Protein AF-0000000079724664 (afdb_homodimer)

pLDDT: mean 94.74, std 12.51, range [29.89, 99.0]

InterPro domains:
  IPR006683 Thioesterase domain [PF03061] (51-121)
  IPR029069 HotDog domain superfamily [SSF54637] (11-130)
  IPR052061 Post-transcriptional expression and antimicrobial biosynthesis protein [PTHR47260] (39-132)

Secondary structure (DSSP, 8-state):
----------TTT-TT-TTS-----EEETTTTEEEEEEE--GGGBSSTTBB-HHHHHHHHHHHHHHHHHHTT--EEEEEEEEEE-SPPBTTSEEEEEEEEEEEETTEEEEEEEEE-TTS-EEEEEEEEEEEPP-/----------TTT-TT-TTS-----EEETTTTEEEEEEE--GGGBSSTTBB-HHHHHHHHHHHHHHHHHHTT--EEEEEEEEEE-SPPBTTSEEEEEEEEEEEETTEEEEEEEEE-TTS-EEEEEEEEEEEPP-

Foldseek 3Di:
DPPPPPQDQDQDARPPPPNHQNFDKDADPVQLKIKGKGAAAQVQADPHQFHDVVVVQSNFVVRFVVSCVVVVFAWDWDDKDKDFDATDGHRFMKIKMKHWDDDDPQKTKIKIFIAGPVGDTGMIMITIIGGDDD/DPPPPPQDQDQDARPPPPNHQNFDKDADPVQLKIKGKGAAAQVQADPHQFHDVVVVQSNFVVRFVVSCVVVVFAWDWDDKDKDFDATDGHRFMKIKMKHWDDDDVFKTKIKIFIAGPVGDTGMIMITIIGGDDD

Nearest PDB structures (foldseek):
  2ov9-assembly2_D  TM=9.466E-01  e=1.361E-09  Rhodococcus jostii RHA1
  2ov9-assembly1_A  TM=9.477E-01  e=2.004E-09  Rhodococcus jostii RHA1
  1psu-assembly1_A  TM=9.160E-01  e=1.858E-07  Escherichia coli
  4xy6-assembly1_A  TM=8.996E-01  e=2.588E-07  Streptococcus pneumoniae TIGR4
  2fs2-assembly1_B  TM=9.083E-01  e=4.255E-07  Escherichia coli

Organism: NCBI:txid2484901

Sequence (268 aa):
MKSVAKKNLSFASSPDNADGLQLKITFDEDTLTAFGDYTCPDKYQGHPDQIHPGIISTILDEIMLKINEAMNFDTSTGELTIRFLQPAKVNEPLHLRGWFVKKNKKIIENRAEIENEIGKIVARGKGKYIEAEDMKSVAKKNLSFASSPDNADGLQLKITFDEDTLTAFGDYTCPDKYQGHPDQIHPGIISTILDEIMLKINEAMNFDTSTGELTIRFLQPAKVNEPLHLRGWFVKKNKKIIENRAEIENEIGKIVARGKGKYIEAED

Structure (mmCIF, N/CA/C/O backbone):
data_AF-0000000079724664-model_v1
#
loop_
_entity.id
_entity.type
_entity.pdbx_description
1 polymer 'PaaI family thioesterase'
#
loop_
_atom_site.group_PDB
_atom_site.id
_atom_site.type_symbol
_atom_site.label_atom_id
_atom_site.label_alt_id
_atom_site.label_comp_id
_atom_site.label_asym_id
_atom_site.label_entity_id
_atom_site.label_seq_id
_atom_site.pdbx_PDB_ins_code
_atom_site.Cartn_x
_atom_site.Cartn_y
_atom_site.Cartn_z
_atom_site.occupancy
_atom_site.B_iso_or_equiv
_atom_site.auth_seq_id
_atom_site.auth_comp_id
_atom_site.auth_asym_id
_atom_site.auth_atom_id
_atom_site.pdbx_PDB_model_num
ATOM 1 N N . MET A 1 1 ? -4.578 -15.641 -36 1 30.12 1 MET A N 1
ATOM 2 C CA . MET A 1 1 ? -4.234 -14.336 -35.438 1 30.12 1 MET A CA 1
ATOM 3 C C . MET A 1 1 ? -3.871 -14.453 -33.969 1 30.12 1 MET A C 1
ATOM 5 O O . MET A 1 1 ? -4.699 -14.859 -33.156 1 30.12 1 MET A O 1
ATOM 9 N N . LYS A 1 2 ? -2.623 -14.805 -33.594 1 34.75 2 LYS A N 1
ATOM 10 C CA . LYS A 1 2 ? -2.195 -15.219 -32.281 1 34.75 2 LYS A CA 1
ATOM 11 C C . LYS A 1 2 ? -2.602 -14.188 -31.219 1 34.75 2 LYS A C 1
ATOM 13 O O . LYS A 1 2 ? -2.459 -12.984 -31.438 1 34.75 2 LYS A O 1
ATOM 18 N N . SER A 1 3 ? -3.711 -14.289 -30.391 1 40.97 3 SER A N 1
ATOM 19 C CA . SER A 1 3 ? -4.129 -13.43 -29.297 1 40.97 3 SER A CA 1
ATOM 20 C C . SER A 1 3 ? -2.924 -12.859 -28.547 1 40.97 3 SER A C 1
ATOM 22 O O . SER A 1 3 ? -2.098 -13.609 -28.031 1 40.97 3 SER A O 1
ATOM 24 N N . VAL A 1 4 ? -2.268 -11.883 -29.141 1 41.91 4 VAL A N 1
ATOM 25 C CA . VAL A 1 4 ? -1.091 -11.281 -28.531 1 41.91 4 VAL A CA 1
ATOM 26 C C . VAL A 1 4 ? -1.303 -11.156 -27.016 1 41.91 4 VAL A C 1
ATOM 28 O O . VAL A 1 4 ? -2.252 -10.508 -26.562 1 41.91 4 VAL A O 1
ATOM 31 N N . ALA A 1 5 ? -0.828 -12.102 -26.328 1 49.59 5 ALA A N 1
ATOM 32 C CA . ALA A 1 5 ? -0.875 -12.117 -24.875 1 49.59 5 ALA A CA 1
ATOM 33 C C . ALA A 1 5 ? -0.715 -10.711 -24.297 1 49.59 5 ALA A C 1
ATOM 35 O O . ALA A 1 5 ? 0.186 -9.977 -24.703 1 49.59 5 ALA A O 1
ATOM 36 N N . LYS A 1 6 ? -1.762 -10.055 -24.078 1 57.12 6 LYS A N 1
ATOM 37 C CA . LYS A 1 6 ? -1.693 -8.734 -23.453 1 57.12 6 LYS A CA 1
ATOM 38 C C . LYS A 1 6 ? -0.55 -8.664 -22.453 1 57.12 6 LYS A C 1
ATOM 40 O O . LYS A 1 6 ? -0.462 -9.492 -21.547 1 57.12 6 LYS A O 1
ATOM 45 N N . LYS A 1 7 ? 0.444 -7.926 -22.875 1 72.56 7 LYS A N 1
ATOM 46 C CA . LYS A 1 7 ? 1.642 -7.707 -22.062 1 72.56 7 LYS A CA 1
ATOM 47 C C . LYS A 1 7 ? 1.278 -7.309 -20.641 1 72.56 7 LYS A C 1
ATOM 49 O O . LYS A 1 7 ? 0.373 -6.5 -20.422 1 72.56 7 LYS A O 1
ATOM 54 N N . ASN A 1 8 ? 1.659 -8.211 -19.672 1 83.88 8 ASN A N 1
ATOM 55 C CA . ASN A 1 8 ? 1.556 -7.832 -18.266 1 83.88 8 ASN A CA 1
ATOM 56 C C . ASN A 1 8 ? 2.375 -6.582 -17.969 1 83.88 8 ASN A C 1
ATOM 58 O O . ASN A 1 8 ? 3.561 -6.516 -18.297 1 83.88 8 ASN A O 1
ATOM 62 N N . LEU A 1 9 ? 1.726 -5.594 -17.516 1 94.81 9 LEU A N 1
ATOM 63 C CA . LEU A 1 9 ? 2.416 -4.348 -17.188 1 94.81 9 LEU A CA 1
ATOM 64 C C . LEU A 1 9 ? 2.207 -3.979 -15.727 1 94.81 9 LEU A C 1
ATOM 66 O O . LEU A 1 9 ? 2.225 -2.799 -15.375 1 94.81 9 LEU A O 1
ATOM 70 N N . SER A 1 10 ? 2.072 -5.023 -14.953 1 97.62 10 SER A N 1
ATOM 71 C CA . SER A 1 10 ? 1.846 -4.789 -13.531 1 97.62 10 SER A CA 1
ATOM 72 C C . SER A 1 10 ? 2.971 -3.963 -12.914 1 97.62 10 SER A C 1
ATOM 74 O O . SER A 1 10 ? 4.148 -4.223 -13.172 1 97.62 10 SER A O 1
ATOM 76 N N . PHE A 1 11 ? 2.631 -2.998 -12.109 1 98.62 11 PHE A N 1
ATOM 77 C CA . PHE A 1 11 ? 3.574 -2.176 -11.359 1 98.62 11 PHE A CA 1
ATOM 78 C C . PHE A 1 11 ? 4.445 -3.037 -10.453 1 98.62 11 PHE A C 1
ATOM 80 O O . PHE A 1 11 ? 5.641 -2.785 -10.305 1 98.62 11 PHE A O 1
ATOM 87 N N . ALA A 1 12 ? 3.912 -4.059 -9.883 1 98.56 12 ALA A N 1
ATOM 88 C CA . ALA A 1 12 ? 4.562 -4.801 -8.805 1 98.56 12 ALA A CA 1
ATOM 89 C C . ALA A 1 12 ? 5.594 -5.781 -9.359 1 98.56 12 ALA A C 1
ATOM 91 O O . ALA A 1 12 ? 6.691 -5.906 -8.82 1 98.56 12 ALA A O 1
ATOM 92 N N . SER A 1 13 ? 5.246 -6.469 -10.469 1 97.56 13 SER A N 1
ATOM 93 C CA . SER A 1 13 ? 6.094 -7.625 -10.727 1 97.56 13 SER A CA 1
ATOM 94 C C . SER A 1 13 ? 6.488 -7.699 -12.195 1 97.56 13 SER A C 1
ATOM 96 O O . SER A 1 13 ? 7.375 -8.469 -12.57 1 97.56 13 SER A O 1
ATOM 98 N N . SER A 1 14 ? 5.848 -6.945 -13.086 1 97.31 14 SER A N 1
ATOM 99 C CA . SER A 1 14 ? 6.125 -7.113 -14.508 1 97.31 14 SER A CA 1
ATOM 100 C C . SER A 1 14 ? 7.547 -6.672 -14.844 1 97.31 14 SER A C 1
ATOM 102 O O . SER A 1 14 ? 7.938 -5.539 -14.555 1 97.31 14 SER A O 1
ATOM 104 N N . PRO A 1 15 ? 8.289 -7.57 -15.477 1 95.44 15 PRO A N 1
ATOM 105 C CA . PRO A 1 15 ? 9.625 -7.152 -15.922 1 95.44 15 PRO A CA 1
ATOM 106 C C . PRO A 1 15 ? 9.578 -6.133 -17.062 1 95.44 15 PRO A C 1
ATOM 108 O O . PRO A 1 15 ? 10.586 -5.496 -17.359 1 95.44 15 PRO A O 1
ATOM 111 N N . ASP A 1 16 ? 8.383 -5.953 -17.625 1 95.19 16 ASP A N 1
ATOM 112 C CA . ASP A 1 16 ? 8.242 -5.078 -18.797 1 95.19 16 ASP A CA 1
ATOM 113 C C . ASP A 1 16 ? 7.816 -3.676 -18.375 1 95.19 16 ASP A C 1
ATOM 115 O O . ASP A 1 16 ? 7.734 -2.77 -19.203 1 95.19 16 ASP A O 1
ATOM 119 N N . ASN A 1 17 ? 7.5 -3.537 -17.109 1 97.19 17 ASN A N 1
ATOM 120 C CA . ASN A 1 17 ? 7.207 -2.213 -16.578 1 97.19 17 ASN A CA 1
ATOM 121 C C . ASN A 1 17 ? 8.445 -1.57 -15.953 1 97.19 17 ASN A C 1
ATOM 123 O O . ASN A 1 17 ? 8.766 -1.828 -14.797 1 97.19 17 ASN A O 1
ATOM 127 N N . ALA A 1 18 ? 9.07 -0.69 -16.656 1 94.62 18 ALA A N 1
ATOM 128 C CA . ALA A 1 18 ? 10.336 -0.099 -16.219 1 94.62 18 ALA A CA 1
ATOM 129 C C . ALA A 1 18 ? 10.125 0.819 -15.016 1 94.62 18 ALA A C 1
ATOM 131 O O . ALA A 1 18 ? 11.07 1.105 -14.273 1 94.62 18 ALA A O 1
ATOM 132 N N . ASP A 1 19 ? 8.914 1.222 -14.82 1 95.38 19 ASP A N 1
ATOM 133 C CA . ASP A 1 19 ? 8.602 2.121 -13.711 1 95.38 19 ASP A CA 1
ATOM 134 C C . ASP A 1 19 ? 8.195 1.338 -12.469 1 95.38 19 ASP A C 1
ATOM 136 O O . ASP A 1 19 ? 8.031 1.914 -11.391 1 95.38 19 ASP A O 1
ATOM 140 N N . GLY A 1 20 ? 7.984 0.027 -12.633 1 98.06 20 GLY A N 1
ATOM 141 C CA . GLY A 1 20 ? 7.469 -0.784 -11.547 1 98.06 20 GLY A CA 1
ATOM 142 C C . GLY A 1 20 ? 8.555 -1.363 -10.664 1 98.06 20 GLY A C 1
ATOM 143 O O . GLY A 1 20 ? 9.734 -1.045 -10.836 1 98.06 20 GLY A O 1
ATOM 144 N N . LEU A 1 21 ? 8.188 -2.154 -9.719 1 98.69 21 LEU A N 1
ATOM 145 C CA . LEU A 1 21 ? 9.094 -2.744 -8.742 1 98.69 21 LEU A CA 1
ATOM 146 C C . LEU A 1 21 ? 9.812 -3.955 -9.32 1 98.69 21 LEU A C 1
ATOM 148 O O . LEU A 1 21 ? 10.875 -4.344 -8.844 1 98.69 21 LEU A O 1
ATOM 152 N N . GLN A 1 22 ? 9.188 -4.641 -10.289 1 98.38 22 GLN A N 1
ATOM 153 C CA . GLN A 1 22 ? 9.734 -5.809 -10.969 1 98.38 22 GLN A CA 1
ATOM 154 C C . GLN A 1 22 ? 10.133 -6.891 -9.969 1 98.38 22 GLN A C 1
ATOM 156 O O . GLN A 1 22 ? 11.227 -7.461 -10.062 1 98.38 22 GLN A O 1
ATOM 161 N N . LEU A 1 23 ? 9.219 -7.082 -8.984 1 98.75 23 LEU A N 1
ATOM 162 C CA . LEU A 1 23 ? 9.445 -8.086 -7.957 1 98.75 23 LEU A CA 1
ATOM 163 C C . LEU A 1 23 ? 9.578 -9.477 -8.578 1 98.75 23 LEU A C 1
ATOM 165 O O . LEU A 1 23 ? 8.828 -9.828 -9.484 1 98.75 23 LEU A O 1
ATOM 169 N N . LYS A 1 24 ? 10.531 -10.227 -8.133 1 98.38 24 LYS A N 1
ATOM 170 C CA . LYS A 1 24 ? 10.68 -11.648 -8.43 1 98.38 24 LYS A CA 1
ATOM 171 C C . LYS A 1 24 ? 10.344 -12.508 -7.215 1 98.38 24 LYS A C 1
ATOM 173 O O . LYS A 1 24 ? 11.078 -12.492 -6.227 1 98.38 24 LYS A O 1
ATOM 178 N N . ILE A 1 25 ? 9.266 -13.219 -7.305 1 98.62 25 ILE A N 1
ATOM 179 C CA . ILE A 1 25 ? 8.781 -14.031 -6.191 1 98.62 25 ILE A CA 1
ATOM 180 C C . ILE A 1 25 ? 8.766 -15.5 -6.594 1 98.62 25 ILE A C 1
ATOM 182 O O . ILE A 1 25 ? 8.289 -15.852 -7.68 1 98.62 25 ILE A O 1
ATOM 186 N N . THR A 1 26 ? 9.297 -16.297 -5.766 1 98.69 26 THR A N 1
ATOM 187 C CA . THR A 1 26 ? 9.32 -17.75 -5.973 1 98.69 26 THR A CA 1
ATOM 188 C C . THR A 1 26 ? 8.305 -18.438 -5.062 1 98.69 26 THR A C 1
ATOM 190 O O . THR A 1 26 ? 8.133 -18.047 -3.908 1 98.69 26 THR A O 1
ATOM 193 N N . PHE A 1 27 ? 7.707 -19.453 -5.578 1 98.62 27 PHE A N 1
ATOM 194 C CA . PHE A 1 27 ? 6.742 -20.234 -4.809 1 98.62 27 PHE A CA 1
ATOM 195 C C . PHE A 1 27 ? 7.234 -21.656 -4.605 1 98.62 27 PHE A C 1
ATOM 197 O O . PHE A 1 27 ? 7.672 -22.312 -5.559 1 98.62 27 PHE A O 1
ATOM 204 N N . ASP A 1 28 ? 7.23 -22.078 -3.367 1 98.31 28 ASP A N 1
ATOM 205 C CA . ASP A 1 28 ? 7.543 -23.453 -3.018 1 98.31 28 ASP A CA 1
ATOM 206 C C . ASP A 1 28 ? 6.273 -24.297 -2.887 1 98.31 28 ASP A C 1
ATOM 208 O O . ASP A 1 28 ? 5.516 -24.141 -1.929 1 98.31 28 ASP A O 1
ATOM 212 N N . GLU A 1 29 ? 6.086 -25.203 -3.729 1 95.75 29 GLU A N 1
ATOM 213 C CA . GLU A 1 29 ? 4.863 -26 -3.791 1 95.75 29 GLU A CA 1
ATOM 214 C C . GLU A 1 29 ? 4.762 -26.953 -2.602 1 95.75 29 GLU A C 1
ATOM 216 O O . GLU A 1 29 ? 3.658 -27.281 -2.156 1 95.75 29 GLU A O 1
ATOM 221 N N . ASP A 1 30 ? 5.867 -27.375 -2.086 1 96.94 30 ASP A N 1
ATOM 222 C CA . ASP A 1 30 ? 5.871 -28.344 -1 1 96.94 30 ASP A CA 1
ATOM 223 C C . ASP A 1 30 ? 5.418 -27.719 0.312 1 96.94 30 ASP A C 1
ATOM 225 O O . ASP A 1 30 ? 4.656 -28.312 1.071 1 96.94 30 ASP A O 1
ATOM 229 N N . THR A 1 31 ? 5.828 -26.5 0.527 1 97.12 31 THR A N 1
ATOM 230 C CA . THR A 1 31 ? 5.531 -25.844 1.797 1 97.12 31 THR A CA 1
ATOM 231 C C . THR A 1 31 ? 4.434 -24.797 1.627 1 97.12 31 THR A C 1
ATOM 233 O O . THR A 1 31 ? 3.986 -24.188 2.604 1 97.12 31 THR A O 1
ATOM 236 N N . LEU A 1 32 ? 3.99 -24.594 0.412 1 97.38 32 LEU A N 1
ATOM 237 C CA . LEU A 1 32 ? 2.992 -23.578 0.08 1 97.38 32 LEU A CA 1
ATOM 238 C C . LEU A 1 32 ? 3.426 -22.203 0.576 1 97.38 32 LEU A C 1
ATOM 240 O O . LEU A 1 32 ? 2.645 -21.5 1.218 1 97.38 32 LEU A O 1
ATOM 244 N N . THR A 1 33 ? 4.664 -21.922 0.333 1 98.56 33 THR A N 1
ATOM 245 C CA . THR A 1 33 ? 5.25 -20.641 0.734 1 98.56 33 THR A CA 1
ATOM 246 C C . THR A 1 33 ? 5.844 -19.922 -0.471 1 98.56 33 THR A C 1
ATOM 248 O O . THR A 1 33 ? 6.215 -20.547 -1.463 1 98.56 33 THR A O 1
ATOM 251 N N . ALA A 1 34 ? 5.82 -18.641 -0.396 1 98.88 34 ALA A N 1
ATOM 252 C CA . ALA A 1 34 ? 6.477 -17.781 -1.386 1 98.88 34 ALA A CA 1
ATOM 253 C C . ALA A 1 34 ? 7.602 -16.969 -0.751 1 98.88 34 ALA A C 1
ATOM 255 O O . ALA A 1 34 ? 7.535 -16.625 0.428 1 98.88 34 ALA A O 1
ATOM 256 N N . PHE A 1 35 ? 8.602 -16.719 -1.557 1 98.81 35 PHE A N 1
ATOM 257 C CA . PHE A 1 35 ? 9.719 -15.961 -1.005 1 98.81 35 PHE A CA 1
ATOM 258 C C . PHE A 1 35 ? 10.477 -15.234 -2.109 1 98.81 35 PHE A C 1
ATOM 260 O O . PHE A 1 35 ? 10.32 -15.547 -3.289 1 98.81 35 PHE A O 1
ATOM 267 N N . GLY A 1 36 ? 11.234 -14.25 -1.733 1 98.69 36 GLY A N 1
ATOM 268 C CA . GLY A 1 36 ? 12.078 -13.461 -2.617 1 98.69 36 GLY A CA 1
ATOM 269 C C . GLY A 1 36 ? 12.953 -12.461 -1.877 1 98.69 36 GLY A C 1
ATOM 270 O O . GLY A 1 36 ? 12.922 -12.391 -0.646 1 98.69 36 GLY A O 1
ATOM 271 N N . ASP A 1 37 ? 13.789 -11.773 -2.623 1 98.88 37 ASP A N 1
ATOM 272 C CA . ASP A 1 37 ? 14.602 -10.672 -2.139 1 98.88 37 ASP A CA 1
ATOM 273 C C . ASP A 1 37 ? 14.383 -9.414 -2.973 1 98.88 37 ASP A C 1
ATOM 275 O O . ASP A 1 37 ? 14.047 -9.5 -4.156 1 98.88 37 ASP A O 1
ATOM 279 N N . TYR A 1 38 ? 14.586 -8.367 -2.293 1 98.88 38 TYR A N 1
ATOM 280 C CA . TYR A 1 38 ? 14.344 -7.117 -3.012 1 98.88 38 TYR A CA 1
ATOM 281 C C . TYR A 1 38 ? 15.141 -5.973 -2.398 1 98.88 38 TYR A C 1
ATOM 283 O O . TYR A 1 38 ? 15.242 -5.867 -1.174 1 98.88 38 TYR A O 1
ATOM 291 N N . THR A 1 39 ? 15.734 -5.148 -3.223 1 98.88 39 THR A N 1
ATOM 292 C CA . THR A 1 39 ? 16.344 -3.883 -2.838 1 98.88 39 THR A CA 1
ATOM 293 C C . THR A 1 39 ? 15.586 -2.707 -3.449 1 98.88 39 THR A C 1
ATOM 295 O O . THR A 1 39 ? 15.664 -2.475 -4.656 1 98.88 39 THR A O 1
ATOM 298 N N . CYS A 1 40 ? 14.898 -2.035 -2.613 1 98.75 40 CYS A N 1
ATOM 299 C CA . CYS A 1 40 ? 14.008 -0.973 -3.057 1 98.75 40 CYS A CA 1
ATOM 300 C C . CYS A 1 40 ? 14.781 0.308 -3.342 1 98.75 40 CYS A C 1
ATOM 302 O O . CYS A 1 40 ? 15.484 0.819 -2.471 1 98.75 40 CYS A O 1
ATOM 304 N N . PRO A 1 41 ? 14.672 0.875 -4.5 1 98.25 41 PRO A N 1
ATOM 305 C CA . PRO A 1 41 ? 15.367 2.123 -4.812 1 98.25 41 PRO A CA 1
ATOM 306 C C . PRO A 1 41 ? 14.805 3.322 -4.051 1 98.25 41 PRO A C 1
ATOM 308 O O . PRO A 1 41 ? 13.672 3.275 -3.568 1 98.25 41 PRO A O 1
ATOM 311 N N . ASP A 1 42 ? 15.547 4.395 -4.02 1 97.19 42 ASP A N 1
ATOM 312 C CA . ASP A 1 42 ? 15.234 5.539 -3.166 1 97.19 42 ASP A CA 1
ATOM 313 C C . ASP A 1 42 ? 14.062 6.336 -3.727 1 97.19 42 ASP A C 1
ATOM 315 O O . ASP A 1 42 ? 13.43 7.109 -3.004 1 97.19 42 ASP A O 1
ATOM 319 N N . LYS A 1 43 ? 13.742 6.148 -5.031 1 97.62 43 LYS A N 1
ATOM 320 C CA . LYS A 1 43 ? 12.625 6.887 -5.617 1 97.62 43 LYS A CA 1
ATOM 321 C C . LYS A 1 43 ? 11.305 6.48 -4.973 1 97.62 43 LYS A C 1
ATOM 323 O O . LYS A 1 43 ? 10.289 7.16 -5.148 1 97.62 43 LYS A O 1
ATOM 328 N N . TYR A 1 44 ? 11.305 5.375 -4.191 1 98.56 44 TYR A N 1
ATOM 329 C CA . TYR A 1 44 ? 10.078 4.879 -3.566 1 98.56 44 TYR A CA 1
ATOM 330 C C . TYR A 1 44 ? 10.055 5.211 -2.08 1 98.56 44 TYR A C 1
ATOM 332 O O . TYR A 1 44 ? 9.305 4.598 -1.314 1 98.56 44 TYR A O 1
ATOM 340 N N . GLN A 1 45 ? 10.859 6.211 -1.688 1 98.38 45 GLN A N 1
ATOM 341 C CA . GLN A 1 45 ? 10.938 6.582 -0.28 1 98.38 45 GLN A CA 1
ATOM 342 C C . GLN A 1 45 ? 9.703 7.375 0.145 1 98.38 45 GLN A C 1
ATOM 344 O O . GLN A 1 45 ? 9.023 7.969 -0.694 1 98.38 45 GLN A O 1
ATOM 349 N N . GLY A 1 46 ? 9.383 7.25 1.443 1 97.25 46 GLY A N 1
ATOM 350 C CA . GLY A 1 46 ? 8.5 8.172 2.137 1 97.25 46 GLY A CA 1
ATOM 351 C C . GLY A 1 46 ? 9.242 9.242 2.92 1 97.25 46 GLY A C 1
ATOM 352 O O . GLY A 1 46 ? 9.664 10.25 2.355 1 97.25 46 GLY A O 1
ATOM 353 N N . HIS A 1 47 ? 9.445 8.977 4.219 1 94.69 47 HIS A N 1
ATOM 354 C CA . HIS A 1 47 ? 10.43 9.766 4.949 1 94.69 47 HIS A CA 1
ATOM 355 C C . HIS A 1 47 ? 11.828 9.578 4.375 1 94.69 47 HIS A C 1
ATOM 357 O O . HIS A 1 47 ? 12.094 8.578 3.699 1 94.69 47 HIS A O 1
ATOM 363 N N . PRO A 1 48 ? 12.656 10.508 4.59 1 95.62 48 PRO A N 1
ATOM 364 C CA . PRO A 1 48 ? 14.008 10.383 4.039 1 95.62 48 PRO A CA 1
ATOM 365 C C . PRO A 1 48 ? 14.664 9.055 4.387 1 95.62 48 PRO A C 1
ATOM 367 O O . PRO A 1 48 ? 14.734 8.68 5.562 1 95.62 48 PRO A O 1
ATOM 370 N N . ASP A 1 49 ? 15.023 8.328 3.346 1 96.62 49 ASP A N 1
ATOM 371 C CA . ASP A 1 49 ? 15.82 7.113 3.379 1 96.62 49 ASP A CA 1
ATOM 372 C C . ASP A 1 49 ? 14.984 5.918 3.844 1 96.62 49 ASP A C 1
ATOM 374 O O . ASP A 1 49 ? 15.531 4.852 4.137 1 96.62 49 ASP A O 1
ATOM 378 N N . GLN A 1 50 ? 13.734 6.117 3.961 1 97.94 50 GLN A N 1
ATOM 379 C CA . GLN A 1 50 ? 12.844 5.027 4.352 1 97.94 50 GLN A CA 1
ATOM 380 C C . GLN A 1 50 ? 11.844 4.711 3.25 1 97.94 50 GLN A C 1
ATOM 382 O O . GLN A 1 50 ? 11.281 5.621 2.633 1 97.94 50 GLN A O 1
ATOM 387 N N . ILE A 1 51 ? 11.617 3.439 3.002 1 98.75 51 ILE A N 1
ATOM 388 C CA . ILE A 1 51 ? 10.648 3.021 1.991 1 98.75 51 ILE A CA 1
ATOM 389 C C . ILE A 1 51 ? 9.25 3.479 2.395 1 98.75 51 ILE A C 1
ATOM 391 O O . ILE A 1 51 ? 8.867 3.369 3.562 1 98.75 51 ILE A O 1
ATOM 395 N N . HIS A 1 52 ? 8.539 4.055 1.501 1 98.81 52 HIS A N 1
ATOM 396 C CA . HIS A 1 52 ? 7.172 4.484 1.783 1 98.81 52 HIS A CA 1
ATOM 397 C C . HIS A 1 52 ? 6.309 3.311 2.236 1 98.81 52 HIS A C 1
ATOM 399 O O . HIS A 1 52 ? 6.332 2.242 1.621 1 98.81 52 HIS A O 1
ATOM 405 N N . PRO A 1 53 ? 5.457 3.459 3.229 1 98.75 53 PRO A N 1
ATOM 406 C CA . PRO A 1 53 ? 4.574 2.381 3.682 1 98.75 53 PRO A CA 1
ATOM 407 C C . PRO A 1 53 ? 3.713 1.813 2.555 1 98.75 53 PRO A C 1
ATOM 409 O O . PRO A 1 53 ? 3.426 0.614 2.537 1 98.75 53 PRO A O 1
ATOM 412 N N . GLY A 1 54 ? 3.305 2.646 1.645 1 98.75 54 GLY A N 1
ATOM 413 C CA . GLY A 1 54 ? 2.539 2.176 0.5 1 98.75 54 GLY A CA 1
ATOM 414 C C . GLY A 1 54 ? 3.299 1.182 -0.358 1 98.75 54 GLY A C 1
ATOM 415 O O . GLY A 1 54 ? 2.715 0.229 -0.879 1 98.75 54 GLY A O 1
ATOM 416 N N . ILE A 1 55 ? 4.539 1.379 -0.525 1 98.88 55 ILE A N 1
ATOM 417 C CA . ILE A 1 55 ? 5.383 0.474 -1.301 1 98.88 55 ILE A CA 1
ATOM 418 C C . ILE A 1 55 ? 5.562 -0.839 -0.543 1 98.88 55 ILE A C 1
ATOM 420 O O . ILE A 1 55 ? 5.5 -1.919 -1.137 1 98.88 55 ILE A O 1
ATOM 424 N N . ILE A 1 56 ? 5.758 -0.721 0.752 1 98.94 56 ILE A N 1
ATOM 425 C CA . ILE A 1 56 ? 5.809 -1.914 1.59 1 98.94 56 ILE A CA 1
ATOM 426 C C . ILE A 1 56 ? 4.516 -2.709 1.433 1 98.94 56 ILE A C 1
ATOM 428 O O . ILE A 1 56 ? 4.543 -3.936 1.301 1 98.94 56 ILE A O 1
ATOM 432 N N . SER A 1 57 ? 3.371 -2.031 1.438 1 98.94 57 SER A N 1
ATOM 433 C CA . SER A 1 57 ? 2.076 -2.674 1.24 1 98.94 57 SER A CA 1
ATOM 434 C C . SER A 1 57 ? 2.008 -3.379 -0.11 1 98.94 57 SER A C 1
ATOM 436 O O . SER A 1 57 ? 1.478 -4.488 -0.212 1 98.94 57 SER A O 1
ATOM 438 N N . THR A 1 58 ? 2.52 -2.719 -1.129 1 98.94 58 THR A N 1
ATOM 439 C CA . THR A 1 58 ? 2.553 -3.303 -2.465 1 98.94 58 THR A CA 1
ATOM 440 C C . THR A 1 58 ? 3.314 -4.625 -2.459 1 98.94 58 THR A C 1
ATOM 442 O O . THR A 1 58 ? 2.836 -5.625 -2.994 1 98.94 58 THR A O 1
ATOM 445 N N . ILE A 1 59 ? 4.492 -4.605 -1.844 1 98.94 59 ILE A N 1
ATOM 446 C CA . ILE A 1 59 ? 5.352 -5.785 -1.805 1 98.94 59 ILE A CA 1
ATOM 447 C C . ILE A 1 59 ? 4.633 -6.926 -1.091 1 98.94 59 ILE A C 1
ATOM 449 O O . ILE A 1 59 ? 4.566 -8.047 -1.605 1 98.94 59 ILE A O 1
ATOM 453 N N . LEU A 1 60 ? 4.047 -6.602 0.054 1 98.94 60 LEU A N 1
ATOM 454 C CA . LEU A 1 60 ? 3.342 -7.621 0.824 1 98.94 60 LEU A CA 1
ATOM 455 C C . LEU A 1 60 ? 2.162 -8.18 0.035 1 98.94 60 LEU A C 1
ATOM 457 O O . LEU A 1 60 ? 1.957 -9.398 -0.007 1 98.94 60 LEU A O 1
ATOM 461 N N . ASP A 1 61 ? 1.419 -7.352 -0.56 1 98.94 61 ASP A N 1
ATOM 462 C CA . ASP A 1 61 ? 0.284 -7.785 -1.369 1 98.94 61 ASP A CA 1
ATOM 463 C C . ASP A 1 61 ? 0.739 -8.695 -2.508 1 98.94 61 ASP A C 1
ATOM 465 O O . ASP A 1 61 ? 0.122 -9.734 -2.766 1 98.94 61 ASP A O 1
ATOM 469 N N . GLU A 1 62 ? 1.782 -8.328 -3.174 1 98.75 62 GLU A N 1
ATOM 470 C CA . GLU A 1 62 ? 2.25 -9.086 -4.328 1 98.75 62 GLU A CA 1
ATOM 471 C C . GLU A 1 62 ? 2.684 -10.492 -3.926 1 98.75 62 GLU A C 1
ATOM 473 O O . GLU A 1 62 ? 2.375 -11.469 -4.617 1 98.75 62 GLU A O 1
ATOM 478 N N . ILE A 1 63 ? 3.412 -10.609 -2.846 1 98.81 63 ILE A N 1
ATOM 479 C CA . ILE A 1 63 ? 3.852 -11.922 -2.393 1 98.81 63 ILE A CA 1
ATOM 480 C C . ILE A 1 63 ? 2.637 -12.805 -2.119 1 98.81 63 ILE A C 1
ATOM 482 O O . ILE A 1 63 ? 2.617 -13.984 -2.5 1 98.81 63 ILE A O 1
ATOM 486 N N . MET A 1 64 ? 1.639 -12.25 -1.48 1 98.81 64 MET A N 1
ATOM 487 C CA . MET A 1 64 ? 0.448 -13.023 -1.132 1 98.81 64 MET A CA 1
ATOM 488 C C . MET A 1 64 ? -0.359 -13.367 -2.379 1 98.81 64 MET A C 1
ATOM 490 O O . MET A 1 64 ? -0.914 -14.469 -2.477 1 98.81 64 MET A O 1
ATOM 494 N N . LEU A 1 65 ? -0.415 -12.469 -3.295 1 98.31 65 LEU A N 1
ATOM 495 C CA . LEU A 1 65 ? -1.108 -12.727 -4.551 1 98.31 65 LEU A CA 1
ATOM 496 C C . LEU A 1 65 ? -0.404 -13.828 -5.344 1 98.31 65 LEU A C 1
ATOM 498 O O . LEU A 1 65 ? -1.055 -14.625 -6.016 1 98.31 65 LEU A O 1
ATOM 502 N N . LYS A 1 66 ? 0.897 -13.828 -5.305 1 98.12 66 LYS A N 1
ATOM 503 C CA . LYS A 1 66 ? 1.661 -14.859 -6 1 98.12 66 LYS A CA 1
ATOM 504 C C . LYS A 1 66 ? 1.317 -16.25 -5.477 1 98.12 66 LYS A C 1
ATOM 506 O O . LYS A 1 66 ? 1.304 -17.219 -6.234 1 98.12 66 LYS A O 1
ATOM 511 N N . ILE A 1 67 ? 1.104 -16.359 -4.184 1 98.75 67 ILE A N 1
ATOM 512 C CA . ILE A 1 67 ? 0.663 -17.625 -3.607 1 98.75 67 ILE A CA 1
ATOM 513 C C . ILE A 1 67 ? -0.654 -18.047 -4.25 1 98.75 67 ILE A C 1
ATOM 515 O O . ILE A 1 67 ? -0.798 -19.203 -4.68 1 98.75 67 ILE A O 1
ATOM 519 N N . ASN A 1 68 ? -1.603 -17.109 -4.297 1 98.31 68 ASN A N 1
ATOM 520 C CA . ASN A 1 68 ? -2.885 -17.438 -4.918 1 98.31 68 ASN A CA 1
ATOM 521 C C . ASN A 1 68 ? -2.711 -17.906 -6.355 1 98.31 68 ASN A C 1
ATOM 523 O O . ASN A 1 68 ? -3.299 -18.922 -6.754 1 98.31 68 ASN A O 1
ATOM 527 N N . GLU A 1 69 ? -1.905 -17.172 -7.086 1 97.25 69 GLU A N 1
ATOM 528 C CA . GLU A 1 69 ? -1.673 -17.516 -8.484 1 97.25 69 GLU A CA 1
ATOM 529 C C . GLU A 1 69 ? -1.075 -18.906 -8.617 1 97.25 69 GLU A C 1
ATOM 531 O O . GLU A 1 69 ? -1.51 -19.703 -9.453 1 97.25 69 GLU A O 1
ATOM 536 N N . ALA A 1 70 ? -0.101 -19.203 -7.816 1 98.06 70 ALA A N 1
ATOM 537 C CA . ALA A 1 70 ? 0.588 -20.484 -7.875 1 98.06 70 ALA A CA 1
ATOM 538 C C . ALA A 1 70 ? -0.359 -21.625 -7.531 1 98.06 70 ALA A C 1
ATOM 540 O O . ALA A 1 70 ? -0.198 -22.75 -8.031 1 98.06 70 ALA A O 1
ATOM 541 N N . MET A 1 71 ? -1.289 -21.328 -6.73 1 97.5 71 MET A N 1
ATOM 542 C CA . MET A 1 71 ? -2.25 -22.328 -6.305 1 97.5 71 MET A CA 1
ATOM 543 C C . MET A 1 71 ? -3.469 -22.344 -7.219 1 97.5 71 MET A C 1
ATOM 545 O O . MET A 1 71 ? -4.457 -23.031 -6.934 1 97.5 71 MET A O 1
ATOM 549 N N . ASN A 1 72 ? -3.461 -21.484 -8.266 1 96.62 72 ASN A N 1
ATOM 550 C CA . ASN A 1 72 ? -4.469 -21.406 -9.32 1 96.62 72 ASN A CA 1
ATOM 551 C C . ASN A 1 72 ? -5.781 -20.844 -8.797 1 96.62 72 ASN A C 1
ATOM 553 O O . ASN A 1 72 ? -6.859 -21.297 -9.188 1 96.62 72 ASN A O 1
ATOM 557 N N . PHE A 1 73 ? -5.648 -20.016 -7.777 1 96.88 73 PHE A N 1
ATOM 558 C CA . PHE A 1 73 ? -6.797 -19.219 -7.371 1 96.88 73 PHE A CA 1
ATOM 559 C C . PHE A 1 73 ? -6.844 -17.906 -8.156 1 96.88 73 PHE A C 1
ATOM 561 O O . PHE A 1 73 ? -5.906 -17.109 -8.109 1 96.88 73 PHE A O 1
ATOM 568 N N . ASP A 1 74 ? -7.844 -17.625 -8.914 1 96.12 74 ASP A N 1
ATOM 569 C CA . ASP A 1 74 ? -8.109 -16.328 -9.555 1 96.12 74 ASP A CA 1
ATOM 570 C C . ASP A 1 74 ? -8.852 -15.391 -8.617 1 96.12 74 ASP A C 1
ATOM 572 O O . ASP A 1 74 ? -10.047 -15.555 -8.383 1 96.12 74 ASP A O 1
ATOM 576 N N . THR A 1 75 ? -8.094 -14.422 -8.07 1 97.5 75 THR A N 1
ATOM 577 C CA . THR A 1 75 ? -8.672 -13.648 -6.977 1 97.5 75 THR A CA 1
ATOM 578 C C . THR A 1 75 ? -8.453 -12.156 -7.191 1 97.5 75 THR A C 1
ATOM 580 O O . THR A 1 75 ? -7.625 -11.758 -8.016 1 97.5 75 THR A O 1
ATOM 583 N N . SER A 1 76 ? -9.227 -11.398 -6.512 1 97.56 76 SER A N 1
ATOM 584 C CA . SER A 1 76 ? -8.984 -9.977 -6.301 1 97.56 76 SER A CA 1
ATOM 585 C C . SER A 1 76 ? -8.773 -9.664 -4.824 1 97.56 76 SER A C 1
ATOM 587 O O . SER A 1 76 ? -9.273 -10.383 -3.953 1 97.56 76 SER A O 1
ATOM 589 N N . THR A 1 77 ? -8 -8.664 -4.613 1 98.56 77 THR A N 1
ATOM 590 C CA . THR A 1 77 ? -7.734 -8.273 -3.234 1 98.56 77 THR A CA 1
ATOM 591 C C . THR A 1 77 ? -8.984 -7.68 -2.59 1 98.56 77 THR A C 1
ATOM 593 O O . THR A 1 77 ? -9.555 -6.711 -3.102 1 98.56 77 THR A O 1
ATOM 596 N N . GLY A 1 78 ? -9.383 -8.258 -1.49 1 98.81 78 GLY A N 1
ATOM 597 C CA . GLY A 1 78 ? -10.539 -7.762 -0.773 1 98.81 78 GLY A CA 1
ATOM 598 C C . GLY A 1 78 ? -10.18 -6.895 0.418 1 98.81 78 GLY A C 1
ATOM 599 O O . GLY A 1 78 ? -10.82 -5.867 0.662 1 98.81 78 GLY A O 1
ATOM 600 N N . GLU A 1 79 ? -9.156 -7.355 1.143 1 98.94 79 GLU A N 1
ATOM 601 C CA . GLU A 1 79 ? -8.742 -6.633 2.342 1 98.94 79 GLU A CA 1
ATOM 602 C C . GLU A 1 79 ? -7.266 -6.867 2.641 1 98.94 79 GLU A C 1
ATOM 604 O O . GLU A 1 79 ? -6.77 -7.988 2.514 1 98.94 79 GLU A O 1
ATOM 609 N N . LEU A 1 80 ? -6.594 -5.852 3.035 1 98.94 80 LEU A N 1
ATOM 610 C CA . LEU A 1 80 ? -5.227 -5.93 3.541 1 98.94 80 LEU A CA 1
ATOM 611 C C . LEU A 1 80 ? -5.133 -5.332 4.941 1 98.94 80 LEU A C 1
ATOM 613 O O . LEU A 1 80 ? -5.656 -4.246 5.195 1 98.94 80 LEU A O 1
ATOM 617 N N . THR A 1 81 ? -4.527 -6.016 5.852 1 99 81 THR A N 1
ATOM 618 C CA . THR A 1 81 ? -4.109 -5.504 7.148 1 99 81 THR A CA 1
ATOM 619 C C . THR A 1 81 ? -2.594 -5.582 7.301 1 99 81 THR A C 1
ATOM 621 O O . THR A 1 81 ? -2.018 -6.672 7.277 1 99 81 THR A O 1
ATOM 624 N N . ILE A 1 82 ? -1.978 -4.441 7.441 1 98.94 82 ILE A N 1
ATOM 625 C CA . ILE A 1 82 ? -0.52 -4.398 7.465 1 98.94 82 ILE A CA 1
ATOM 626 C C . ILE A 1 82 ? -0.044 -3.682 8.727 1 98.94 82 ILE A C 1
ATOM 628 O O . ILE A 1 82 ? -0.54 -2.604 9.062 1 98.94 82 ILE A O 1
ATOM 632 N N . ARG A 1 83 ? 0.867 -4.273 9.359 1 98.94 83 ARG A N 1
ATOM 633 C CA . ARG A 1 83 ? 1.544 -3.666 10.5 1 98.94 83 ARG A CA 1
ATOM 634 C C . ARG A 1 83 ? 2.984 -3.307 10.156 1 98.94 83 ARG A C 1
ATOM 636 O O . ARG A 1 83 ? 3.725 -4.133 9.609 1 98.94 83 ARG A O 1
ATOM 643 N N . PHE A 1 84 ? 3.293 -2.107 10.445 1 98.88 84 PHE A N 1
ATOM 644 C CA . PHE A 1 84 ? 4.645 -1.604 10.234 1 98.88 84 PHE A CA 1
ATOM 645 C C . PHE A 1 84 ? 5.41 -1.534 11.547 1 98.88 84 PHE A C 1
ATOM 647 O O . PHE A 1 84 ? 5.07 -0.742 12.43 1 98.88 84 PHE A O 1
ATOM 654 N N . LEU A 1 85 ? 6.48 -2.279 11.633 1 98.69 85 LEU A N 1
ATOM 655 C CA . LEU A 1 85 ? 7.098 -2.521 12.93 1 98.69 85 LEU A CA 1
ATOM 656 C C . LEU A 1 85 ? 8.398 -1.741 13.07 1 98.69 85 LEU A C 1
ATOM 658 O O . LEU A 1 85 ? 8.734 -1.258 14.156 1 98.69 85 LEU A O 1
ATOM 662 N N . GLN A 1 86 ? 9.188 -1.675 12.016 1 97.5 86 GLN A N 1
ATOM 663 C CA . GLN A 1 86 ? 10.43 -0.918 11.922 1 97.5 86 GLN A CA 1
ATOM 664 C C . GLN A 1 86 ? 10.57 -0.238 10.562 1 97.5 86 GLN A C 1
ATOM 666 O O . GLN A 1 86 ? 10.031 -0.722 9.562 1 97.5 86 GLN A O 1
ATOM 671 N N . PRO A 1 87 ? 11.273 0.878 10.586 1 97.19 87 PRO A N 1
ATOM 672 C CA . PRO A 1 87 ? 11.539 1.479 9.273 1 97.19 87 PRO A CA 1
ATOM 673 C C . PRO A 1 87 ? 12.328 0.555 8.352 1 97.19 87 PRO A C 1
ATOM 675 O O . PRO A 1 87 ? 13.242 -0.136 8.797 1 97.19 87 PRO A O 1
ATOM 678 N N . ALA A 1 88 ? 11.883 0.486 7.113 1 98.12 88 ALA A N 1
ATOM 679 C CA . ALA A 1 88 ? 12.641 -0.196 6.066 1 98.12 88 ALA A CA 1
ATOM 680 C C . ALA A 1 88 ? 13.469 0.797 5.254 1 98.12 88 ALA A C 1
ATOM 682 O O . ALA A 1 88 ? 12.93 1.764 4.711 1 98.12 88 ALA A O 1
ATOM 683 N N . LYS A 1 89 ? 14.742 0.561 5.07 1 98.12 89 LYS A N 1
ATOM 684 C CA . LYS A 1 89 ? 15.625 1.512 4.406 1 98.12 89 LYS A CA 1
ATOM 685 C C . LYS A 1 89 ? 15.672 1.262 2.902 1 98.12 89 LYS A C 1
ATOM 687 O O . LYS A 1 89 ? 15.75 0.114 2.461 1 98.12 89 LYS A O 1
ATOM 692 N N . VAL A 1 90 ? 15.656 2.344 2.189 1 98.44 90 VAL A N 1
ATOM 693 C CA . VAL A 1 90 ? 15.859 2.225 0.749 1 98.44 90 VAL A CA 1
ATOM 694 C C . VAL A 1 90 ? 17.297 1.791 0.463 1 98.44 90 VAL A C 1
ATOM 696 O O . VAL A 1 90 ? 18.203 2.033 1.271 1 98.44 90 VAL A O 1
ATOM 699 N N . ASN A 1 91 ? 17.438 1.098 -0.59 1 98.44 91 ASN A N 1
ATOM 700 C CA . ASN A 1 91 ? 18.734 0.66 -1.11 1 98.44 91 ASN A CA 1
ATOM 701 C C . ASN A 1 91 ? 19.375 -0.38 -0.201 1 98.44 91 ASN A C 1
ATOM 703 O O . AS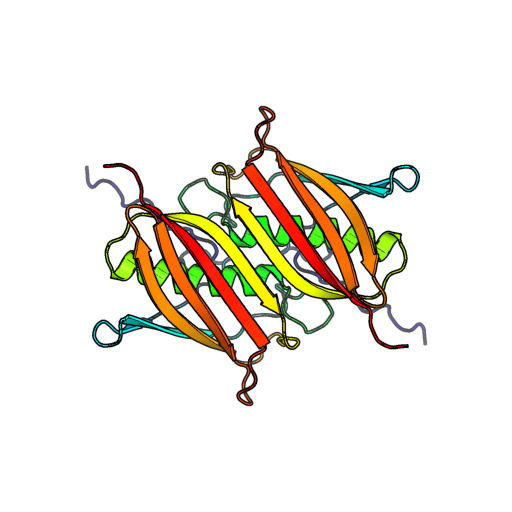N A 1 91 ? 20.594 -0.612 -0.279 1 98.44 91 ASN A O 1
ATOM 707 N N . GLU A 1 92 ? 18.703 -0.899 0.714 1 98.56 92 GLU A N 1
ATOM 708 C CA . GLU A 1 92 ? 19.141 -2.029 1.53 1 98.56 92 GLU A CA 1
ATOM 709 C C . GLU A 1 92 ? 18.312 -3.279 1.225 1 98.56 92 GLU A C 1
ATOM 711 O O . GLU A 1 92 ? 17.109 -3.186 0.933 1 98.56 92 GLU A O 1
ATOM 716 N N . PRO A 1 93 ? 18.922 -4.426 1.337 1 98.44 93 PRO A N 1
ATOM 717 C CA . PRO A 1 93 ? 18.219 -5.66 0.985 1 98.44 93 PRO A CA 1
ATOM 718 C C . PRO A 1 93 ? 17.094 -5.992 1.964 1 98.44 93 PRO A C 1
ATOM 720 O O . PRO A 1 93 ? 17.234 -5.785 3.172 1 98.44 93 PRO A O 1
ATOM 723 N N . LEU A 1 94 ? 16.016 -6.508 1.428 1 98.88 94 LEU A N 1
ATOM 724 C CA . LEU A 1 94 ? 14.875 -7.051 2.166 1 98.88 94 LEU A CA 1
ATOM 725 C C . LEU A 1 94 ? 14.648 -8.516 1.815 1 98.88 94 LEU A C 1
ATOM 727 O O . LEU A 1 94 ? 14.844 -8.922 0.667 1 98.88 94 LEU A O 1
ATOM 731 N N . HIS A 1 95 ? 14.234 -9.258 2.787 1 98.94 95 HIS A N 1
ATOM 732 C CA . HIS A 1 95 ? 13.805 -10.633 2.596 1 98.94 95 HIS A CA 1
ATOM 733 C C . HIS A 1 95 ? 12.289 -10.766 2.729 1 98.94 95 HIS A C 1
ATOM 735 O O . HIS A 1 95 ? 11.711 -10.359 3.74 1 98.94 95 HIS A O 1
ATOM 741 N N . LEU A 1 96 ? 11.727 -11.273 1.724 1 98.94 96 LEU A N 1
ATOM 742 C CA . LEU A 1 96 ? 10.281 -11.375 1.621 1 98.94 96 LEU A CA 1
ATOM 743 C C . LEU A 1 96 ? 9.82 -12.82 1.827 1 98.94 96 LEU A C 1
ATOM 745 O O . LEU A 1 96 ? 10.422 -13.75 1.29 1 98.94 96 LEU A O 1
ATOM 749 N N . ARG A 1 97 ? 8.766 -12.977 2.604 1 98.88 97 ARG A N 1
ATOM 750 C CA . ARG A 1 97 ? 8.18 -14.305 2.795 1 98.88 97 ARG A CA 1
ATOM 751 C C . ARG A 1 97 ? 6.664 -14.227 2.9 1 98.88 97 ARG A C 1
ATOM 753 O O . ARG A 1 97 ? 6.125 -13.289 3.498 1 98.88 97 ARG A O 1
ATOM 760 N N . GLY A 1 98 ? 5.977 -15.156 2.396 1 98.94 98 GLY A N 1
ATOM 761 C CA . GLY A 1 98 ? 4.531 -15.281 2.48 1 98.94 98 GLY A CA 1
ATOM 762 C C . GLY A 1 98 ? 4.07 -16.719 2.664 1 98.94 98 GLY A C 1
ATOM 763 O O . GLY A 1 98 ? 4.793 -17.656 2.328 1 98.94 98 GLY A O 1
ATOM 764 N N . TRP A 1 99 ? 2.885 -16.859 3.199 1 98.75 99 TRP A N 1
ATOM 765 C CA . TRP A 1 99 ? 2.312 -18.156 3.518 1 98.75 99 TRP A CA 1
ATOM 766 C C . TRP A 1 99 ? 0.831 -18.203 3.162 1 98.75 99 TRP A C 1
ATOM 768 O O . TRP A 1 99 ? 0.083 -17.266 3.469 1 98.75 99 TRP A O 1
ATOM 778 N N . PHE A 1 100 ? 0.504 -19.359 2.639 1 98.81 100 PHE A N 1
ATOM 779 C CA . PHE A 1 100 ? -0.918 -19.656 2.559 1 98.81 100 PHE A CA 1
ATOM 780 C C . PHE A 1 100 ? -1.482 -19.984 3.938 1 98.81 100 PHE A C 1
ATOM 782 O O . PHE A 1 100 ? -0.886 -20.75 4.691 1 98.81 100 PHE A O 1
ATOM 789 N N . VAL A 1 101 ? -2.648 -19.422 4.23 1 98.62 101 VAL A N 1
ATOM 790 C CA . VAL A 1 101 ? -3.225 -19.688 5.543 1 98.62 101 VAL A CA 1
ATOM 791 C C . VAL A 1 101 ? -4.426 -20.625 5.406 1 98.62 101 VAL A C 1
ATOM 793 O O . VAL A 1 101 ? -4.43 -21.734 5.949 1 98.62 101 VAL A O 1
ATOM 796 N N . LYS A 1 102 ? -5.414 -20.125 4.645 1 98.38 102 LYS A N 1
ATOM 797 C CA . LYS A 1 102 ? -6.609 -20.953 4.484 1 98.38 102 LYS A CA 1
ATOM 798 C C . LYS A 1 102 ? -7.469 -20.453 3.322 1 98.38 102 LYS A C 1
ATOM 800 O O . LYS A 1 102 ? -7.27 -19.344 2.83 1 98.38 102 LYS A O 1
ATOM 805 N N .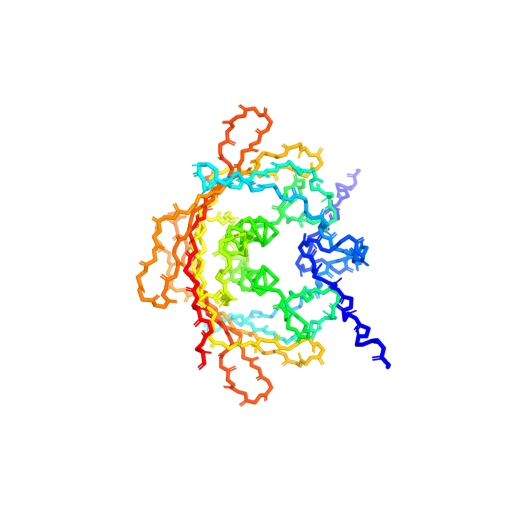 LYS A 1 103 ? -8.383 -21.312 2.938 1 97.94 103 LYS A N 1
ATOM 806 C CA . LYS A 1 103 ? -9.461 -20.984 2.012 1 97.94 103 LYS A CA 1
ATOM 807 C C . LYS A 1 103 ? -10.82 -21.375 2.592 1 97.94 103 LYS A C 1
ATOM 809 O O . LYS A 1 103 ? -11.023 -22.531 2.994 1 97.94 103 LYS A O 1
ATOM 814 N N . ASN A 1 104 ? -11.641 -20.406 2.748 1 97.06 104 ASN A N 1
ATOM 815 C CA . ASN A 1 104 ? -13.031 -20.625 3.131 1 97.06 104 ASN A CA 1
ATOM 816 C C . ASN A 1 104 ? -13.984 -20.188 2.031 1 97.06 104 ASN A C 1
ATOM 818 O O . ASN A 1 104 ? -14.273 -18.984 1.888 1 97.06 104 ASN A O 1
ATOM 822 N N . LYS A 1 105 ? -14.562 -21.172 1.336 1 95.56 105 LYS A N 1
ATOM 823 C CA . LYS A 1 105 ? -15.414 -20.891 0.184 1 95.56 105 LYS A CA 1
ATOM 824 C C . LYS A 1 105 ? -14.688 -20.016 -0.836 1 95.56 105 LYS A C 1
ATOM 826 O O . LYS A 1 105 ? -13.688 -20.438 -1.417 1 95.56 105 LYS A O 1
ATOM 831 N N . LYS A 1 106 ? -15.125 -18.797 -0.911 1 97 106 LYS A N 1
ATOM 832 C CA . LYS A 1 106 ? -14.562 -17.953 -1.955 1 97 106 LYS A CA 1
ATOM 833 C C . LYS A 1 106 ? -13.492 -17.016 -1.388 1 97 106 LYS A C 1
ATOM 835 O O . LYS A 1 106 ? -12.938 -16.188 -2.111 1 97 106 LYS A O 1
ATOM 840 N N . ILE A 1 107 ? -13.203 -17.156 -0.123 1 98.56 107 ILE A N 1
ATOM 841 C CA . ILE A 1 107 ? -12.242 -16.25 0.5 1 98.56 107 ILE A CA 1
ATOM 842 C C . ILE A 1 107 ? -10.922 -16.984 0.749 1 98.56 107 ILE A C 1
ATOM 844 O O . ILE A 1 107 ? -10.906 -18.031 1.407 1 98.56 107 ILE A O 1
ATOM 848 N N . ILE A 1 108 ? -9.828 -16.469 0.222 1 98.75 108 ILE A N 1
ATOM 849 C CA . ILE A 1 108 ? -8.484 -16.969 0.478 1 98.75 108 ILE A CA 1
ATOM 850 C C . ILE A 1 108 ? -7.75 -16.031 1.427 1 98.75 108 ILE A C 1
ATOM 852 O O . ILE A 1 108 ? -7.742 -14.812 1.22 1 98.75 108 ILE A O 1
ATOM 856 N N . GLU A 1 109 ? -7.148 -16.594 2.443 1 98.88 109 GLU A N 1
ATOM 857 C CA . GLU A 1 109 ? -6.352 -15.805 3.383 1 98.88 109 GLU A CA 1
ATOM 858 C C . GLU A 1 109 ? -4.879 -16.203 3.318 1 98.88 109 GLU A C 1
ATOM 860 O O . GLU A 1 109 ? -4.547 -17.391 3.316 1 98.88 109 GLU A O 1
ATOM 865 N N . ASN A 1 110 ? -4.047 -15.258 3.217 1 98.94 110 ASN A N 1
ATOM 866 C CA . ASN A 1 110 ? -2.596 -15.414 3.256 1 98.94 110 ASN A CA 1
ATOM 867 C C . ASN A 1 110 ? -1.956 -14.445 4.25 1 98.94 110 ASN A C 1
ATOM 869 O O . ASN A 1 110 ? -2.598 -13.5 4.703 1 98.94 110 ASN A O 1
ATOM 873 N N . ARG A 1 111 ? -0.747 -14.688 4.633 1 98.94 111 ARG A N 1
ATOM 874 C CA . ARG A 1 111 ? 0.07 -13.766 5.414 1 98.94 111 ARG A CA 1
ATOM 875 C C . ARG A 1 111 ? 1.459 -13.609 4.805 1 98.94 111 ARG A C 1
ATOM 877 O O . ARG A 1 111 ? 1.912 -14.477 4.051 1 98.94 111 ARG A O 1
ATOM 884 N N . ALA A 1 112 ? 2.104 -12.539 5.082 1 98.94 112 ALA A N 1
ATOM 885 C CA . ALA A 1 112 ? 3.453 -12.281 4.586 1 98.94 112 ALA A CA 1
ATOM 886 C C . ALA A 1 112 ? 4.234 -11.398 5.551 1 98.94 112 ALA A C 1
ATOM 888 O O . ALA A 1 112 ? 3.648 -10.734 6.406 1 98.94 112 ALA A O 1
ATOM 889 N N . GLU A 1 113 ? 5.516 -11.43 5.426 1 98.94 113 GLU A N 1
ATOM 890 C CA . GLU A 1 113 ? 6.422 -10.609 6.223 1 98.94 113 GLU A CA 1
ATOM 891 C C . GLU A 1 113 ? 7.613 -10.141 5.395 1 98.94 113 GLU A C 1
ATOM 893 O O . GLU A 1 113 ? 7.969 -10.773 4.395 1 98.94 113 GLU A O 1
ATOM 898 N N . ILE A 1 114 ? 8.18 -9.055 5.812 1 98.94 114 ILE A N 1
ATOM 899 C CA . ILE A 1 114 ? 9.414 -8.523 5.242 1 98.94 114 ILE A CA 1
ATOM 900 C C . ILE A 1 114 ? 10.453 -8.344 6.34 1 98.94 114 ILE A C 1
ATOM 902 O O . ILE A 1 114 ? 10.18 -7.734 7.375 1 98.94 114 ILE A O 1
ATOM 906 N N . GLU A 1 115 ? 11.586 -8.883 6.117 1 98.88 115 GLU A N 1
ATOM 907 C CA . GLU A 1 115 ? 12.719 -8.727 7.023 1 98.88 115 GLU A CA 1
ATOM 908 C C . GLU A 1 115 ? 13.812 -7.867 6.398 1 98.88 115 GLU A C 1
ATOM 910 O O . GLU A 1 115 ? 14.055 -7.941 5.191 1 98.88 115 GLU A O 1
ATOM 915 N N . ASN A 1 116 ? 14.5 -7.137 7.32 1 98.5 116 ASN A N 1
ATOM 916 C CA . ASN A 1 116 ? 15.656 -6.398 6.836 1 98.5 116 ASN A CA 1
ATOM 917 C C . ASN A 1 116 ? 16.922 -7.246 6.883 1 98.5 116 ASN A C 1
ATOM 919 O O . ASN A 1 116 ? 16.859 -8.445 7.168 1 98.5 116 ASN A O 1
ATOM 923 N N . GLU A 1 117 ? 18.031 -6.629 6.594 1 96.19 117 GLU A N 1
ATOM 924 C CA . GLU A 1 117 ? 19.281 -7.355 6.402 1 96.19 117 GLU A CA 1
ATOM 925 C C . GLU A 1 117 ? 19.766 -7.965 7.715 1 96.19 117 GLU A C 1
ATOM 927 O O . GLU A 1 117 ? 20.516 -8.945 7.707 1 96.19 117 GLU A O 1
ATOM 932 N N . ILE A 1 118 ? 19.312 -7.379 8.789 1 96.75 118 ILE A N 1
ATOM 933 C CA . ILE A 1 118 ? 19.828 -7.879 10.062 1 96.75 118 ILE A CA 1
ATOM 934 C C . ILE A 1 118 ? 18.797 -8.805 10.703 1 96.75 118 ILE A C 1
ATOM 936 O O . ILE A 1 118 ? 18.875 -9.094 11.898 1 96.75 118 ILE A O 1
ATOM 940 N N . GLY A 1 119 ? 17.797 -9.164 10.016 1 97.19 119 GLY A N 1
ATOM 941 C CA . GLY A 1 119 ? 16.875 -10.211 10.438 1 97.19 119 GLY A CA 1
ATOM 942 C C . GLY A 1 119 ? 15.719 -9.688 11.266 1 97.19 119 GLY A C 1
ATOM 943 O O . GLY A 1 119 ? 15 -10.469 11.898 1 97.19 119 GLY A O 1
ATOM 944 N N . LYS A 1 120 ? 15.539 -8.359 11.266 1 98.5 120 LYS A N 1
ATOM 945 C CA . LYS A 1 120 ? 14.383 -7.785 11.953 1 98.5 120 LYS A CA 1
ATOM 946 C C . LYS A 1 120 ? 13.195 -7.648 11.008 1 98.5 120 LYS A C 1
ATOM 948 O O . LYS A 1 120 ? 13.352 -7.238 9.852 1 98.5 120 LYS A O 1
ATOM 953 N N . ILE A 1 121 ? 12.008 -8.008 11.54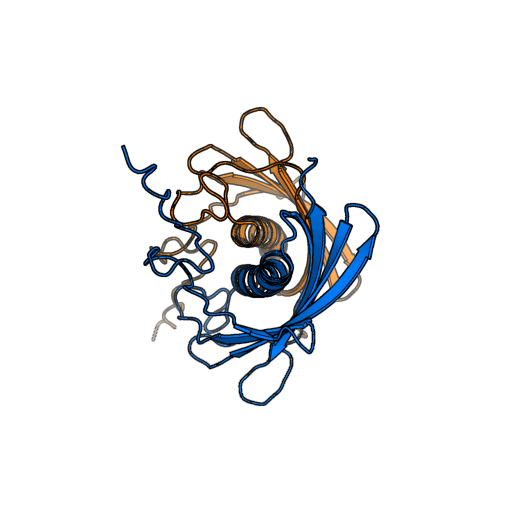7 1 98.88 121 ILE A N 1
ATOM 954 C CA . ILE A 1 121 ? 10.797 -7.828 10.766 1 98.88 121 ILE A CA 1
ATOM 955 C C . ILE A 1 121 ? 10.453 -6.344 10.664 1 98.88 121 ILE A C 1
ATOM 957 O O . ILE A 1 121 ? 10.297 -5.672 11.688 1 98.88 121 ILE A O 1
ATOM 961 N N . VAL A 1 122 ? 10.328 -5.84 9.453 1 98.88 122 VAL A N 1
ATOM 962 C CA . VAL A 1 122 ? 10 -4.426 9.297 1 98.88 122 VAL A CA 1
ATOM 963 C C . VAL A 1 122 ? 8.5 -4.262 9.109 1 98.88 122 VAL A C 1
ATOM 965 O O . VAL A 1 122 ? 7.945 -3.191 9.375 1 98.88 122 VAL A O 1
ATOM 968 N N . ALA A 1 123 ? 7.816 -5.316 8.586 1 98.94 123 ALA A N 1
ATOM 969 C CA . ALA A 1 123 ? 6.367 -5.254 8.398 1 98.94 123 ALA A CA 1
ATOM 970 C C . ALA A 1 123 ? 5.773 -6.656 8.266 1 98.94 123 ALA A C 1
ATOM 972 O O . ALA A 1 123 ? 6.453 -7.582 7.82 1 98.94 123 ALA A O 1
ATOM 973 N N . ARG A 1 124 ? 4.477 -6.754 8.625 1 98.94 124 ARG A N 1
ATOM 974 C CA . ARG A 1 124 ? 3.662 -7.949 8.461 1 98.94 124 ARG A CA 1
ATOM 975 C C . ARG A 1 124 ? 2.314 -7.613 7.832 1 98.94 124 ARG A C 1
ATOM 977 O O . ARG A 1 124 ? 1.732 -6.566 8.125 1 98.94 124 ARG A O 1
ATOM 984 N N . GLY A 1 125 ? 1.865 -8.531 7.062 1 98.94 125 GLY A N 1
ATOM 985 C CA . GLY A 1 125 ? 0.583 -8.305 6.414 1 98.94 125 GLY A CA 1
ATOM 986 C C . GLY A 1 125 ? -0.3 -9.531 6.391 1 98.94 125 GLY A C 1
ATOM 987 O O . GLY A 1 125 ? 0.199 -10.664 6.363 1 98.94 125 GLY A O 1
ATOM 988 N N . LYS A 1 126 ? -1.548 -9.32 6.469 1 98.94 126 LYS A N 1
ATOM 989 C CA . LYS A 1 126 ? -2.598 -10.297 6.18 1 98.94 126 LYS A CA 1
ATOM 990 C C . LYS A 1 126 ? -3.475 -9.828 5.023 1 98.94 126 LYS A C 1
ATOM 992 O O . LYS A 1 126 ? -3.838 -8.656 4.945 1 98.94 126 LYS A O 1
ATOM 997 N N . GLY A 1 127 ? -3.756 -10.734 4.172 1 98.94 127 GLY A N 1
ATOM 998 C CA . GLY A 1 127 ? -4.625 -10.43 3.047 1 98.94 127 GLY A CA 1
ATOM 999 C C . GLY A 1 127 ? -5.809 -11.375 2.936 1 98.94 127 GLY A C 1
ATOM 1000 O O . GLY A 1 127 ? -5.684 -12.57 3.195 1 98.94 127 GLY A O 1
ATOM 1001 N N . LYS A 1 128 ? -6.949 -10.844 2.637 1 98.94 128 LYS A N 1
ATOM 1002 C CA . LYS A 1 128 ? -8.141 -11.578 2.219 1 98.94 128 LYS A CA 1
ATOM 1003 C C . LYS A 1 128 ? -8.453 -11.32 0.749 1 98.94 128 LYS A C 1
ATOM 1005 O O . LYS A 1 128 ? -8.578 -10.172 0.325 1 98.94 128 LYS A O 1
ATOM 1010 N N . TYR A 1 129 ? -8.602 -12.328 0.084 1 98.81 129 TYR A N 1
ATOM 1011 C CA . TYR A 1 129 ? -8.812 -12.273 -1.358 1 98.81 129 TYR A CA 1
ATOM 1012 C C . TYR A 1 129 ? -10.094 -12.992 -1.75 1 98.81 129 TYR A C 1
ATOM 1014 O O . TYR A 1 129 ? -10.445 -14.023 -1.165 1 98.81 129 TYR A O 1
ATOM 1022 N N . ILE A 1 130 ? -10.727 -12.438 -2.736 1 98.25 130 ILE A N 1
ATOM 1023 C CA . ILE A 1 130 ? -12.023 -12.961 -3.162 1 98.25 130 ILE A CA 1
ATOM 1024 C C . ILE A 1 130 ? -11.883 -13.664 -4.512 1 98.25 130 ILE A C 1
ATOM 1026 O O . ILE A 1 130 ? -11.461 -13.047 -5.496 1 98.25 130 ILE A O 1
ATOM 1030 N N . GLU A 1 131 ? -12.227 -14.891 -4.531 1 96.88 131 GLU A N 1
ATOM 1031 C CA . GLU A 1 131 ? -12.133 -15.672 -5.762 1 96.88 131 GLU A CA 1
ATOM 1032 C C . GLU A 1 131 ? -13.211 -15.25 -6.762 1 96.88 131 GLU A C 1
ATOM 1034 O O . GLU A 1 131 ? -14.359 -15.039 -6.383 1 96.88 131 GLU A O 1
ATOM 1039 N N . ALA A 1 132 ? -12.812 -15.141 -8.031 1 88.12 132 ALA A N 1
ATOM 1040 C CA . ALA A 1 132 ? -13.734 -14.758 -9.102 1 88.12 132 ALA A CA 1
ATOM 1041 C C . ALA A 1 132 ? -14.82 -15.82 -9.281 1 88.12 132 ALA A C 1
ATOM 1043 O O . ALA A 1 132 ? -14.578 -17.016 -9.078 1 88.12 132 ALA A O 1
ATOM 1044 N N . GLU A 1 133 ? -16.031 -15.359 -9.281 1 75.06 133 GLU A N 1
ATOM 1045 C CA . GLU A 1 133 ? -17.141 -16.281 -9.523 1 75.06 133 GLU A CA 1
ATOM 1046 C C . GLU A 1 133 ? -16.984 -17 -10.859 1 75.06 133 GLU A C 1
ATOM 1048 O O . GLU A 1 133 ? -16.469 -16.406 -11.82 1 75.06 133 GLU A O 1
ATOM 1053 N N . ASP A 1 134 ? -16.938 -18.359 -10.961 1 56.03 134 ASP A N 1
ATOM 1054 C CA . ASP A 1 134 ? -17.062 -19.125 -12.203 1 56.03 134 ASP A CA 1
ATOM 1055 C C . ASP A 1 134 ? -18.219 -18.609 -13.047 1 56.03 134 ASP A C 1
ATOM 1057 O O . ASP A 1 134 ? -19.203 -18.094 -12.508 1 56.03 134 ASP A O 1
ATOM 1061 N N . MET B 1 1 ? 25.328 28.969 7.031 1 29.89 1 MET B N 1
ATOM 1062 C CA . MET B 1 1 ? 25.234 27.859 6.098 1 29.89 1 MET B CA 1
ATOM 1063 C C . MET B 1 1 ? 23.828 27.297 6.055 1 29.89 1 MET B C 1
ATOM 1065 O O . MET B 1 1 ? 23.297 26.844 7.07 1 29.89 1 MET B O 1
ATOM 1069 N N . LYS B 1 2 ? 22.906 27.844 5.242 1 34.97 2 LYS B N 1
ATOM 1070 C CA . LYS B 1 2 ? 21.469 27.594 5.281 1 34.97 2 LYS B CA 1
ATOM 1071 C C . LYS B 1 2 ? 21.172 26.094 5.219 1 34.97 2 LYS B C 1
ATOM 1073 O O . LYS B 1 2 ? 21.781 25.375 4.43 1 34.97 2 LYS B O 1
ATOM 1078 N N . SER B 1 3 ? 20.906 25.297 6.316 1 41.47 3 SER B N 1
ATOM 1079 C CA . SER B 1 3 ? 20.5 23.906 6.355 1 41.47 3 SER B CA 1
ATOM 1080 C C . SER B 1 3 ? 19.641 23.531 5.152 1 41.47 3 SER B C 1
ATOM 1082 O O . SER B 1 3 ? 18.578 24.125 4.953 1 41.47 3 SER B O 1
ATOM 1084 N N . VAL B 1 4 ? 20.266 23.406 4.004 1 41.88 4 VAL B N 1
ATOM 1085 C CA . VAL B 1 4 ? 19.531 23.078 2.785 1 41.88 4 VAL B CA 1
ATOM 1086 C C . VAL B 1 4 ? 18.422 22.062 3.1 1 41.88 4 VAL B C 1
ATOM 1088 O O . VAL B 1 4 ? 18.703 20.969 3.58 1 41.88 4 VAL B O 1
ATOM 1091 N N . ALA B 1 5 ? 17.297 22.594 3.334 1 49.91 5 ALA B N 1
ATOM 1092 C CA . ALA B 1 5 ? 16.109 21.781 3.59 1 49.91 5 ALA B CA 1
ATOM 1093 C C . ALA B 1 5 ? 16.125 20.5 2.754 1 49.91 5 ALA B C 1
ATOM 1095 O O . ALA B 1 5 ? 16.375 20.547 1.546 1 49.91 5 ALA B O 1
ATOM 1096 N N . LYS B 1 6 ? 16.625 19.469 3.275 1 57.62 6 LYS B N 1
ATOM 1097 C CA . LYS B 1 6 ? 16.609 18.188 2.562 1 57.62 6 LYS B CA 1
ATOM 1098 C C . LYS B 1 6 ? 15.344 18.047 1.72 1 57.62 6 LYS B C 1
ATOM 1100 O O . LYS B 1 6 ? 14.234 18.188 2.232 1 57.62 6 LYS B O 1
ATOM 1105 N N . LYS B 1 7 ? 15.594 18.109 0.44 1 73.06 7 LYS B N 1
ATOM 1106 C CA . LYS B 1 7 ? 14.539 17.984 -0.559 1 73.06 7 LYS B CA 1
ATOM 1107 C C . LYS B 1 7 ? 13.648 16.781 -0.272 1 73.06 7 LYS B C 1
ATOM 1109 O O . LYS B 1 7 ? 14.148 15.703 0.07 1 73.06 7 LYS B O 1
ATOM 1114 N N . ASN B 1 8 ? 12.344 17.109 0.016 1 83.56 8 ASN B N 1
ATOM 1115 C CA . ASN B 1 8 ? 11.367 16.031 0.1 1 83.56 8 ASN B CA 1
ATOM 1116 C C . ASN B 1 8 ? 11.281 15.242 -1.206 1 83.56 8 ASN B C 1
ATOM 1118 O O . ASN B 1 8 ? 11.125 15.828 -2.279 1 83.56 8 ASN B O 1
ATOM 1122 N N . LEU B 1 9 ? 11.547 14.008 -1.131 1 94.81 9 LEU B N 1
ATOM 1123 C CA . LEU B 1 9 ? 11.5 13.172 -2.324 1 94.81 9 LEU B CA 1
ATOM 1124 C C . LEU B 1 9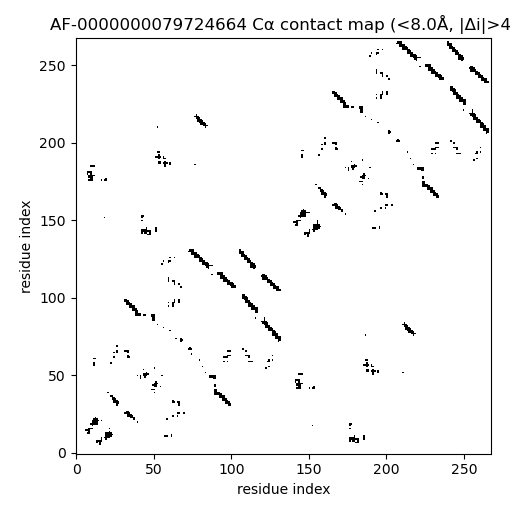 ? 10.516 12.023 -2.141 1 94.81 9 LEU B C 1
ATOM 1126 O O . LEU B 1 9 ? 10.68 10.961 -2.744 1 94.81 9 LEU B O 1
ATOM 1130 N N . SER B 1 10 ? 9.516 12.32 -1.346 1 97.69 10 SER B N 1
ATOM 1131 C CA . SER B 1 10 ? 8.523 11.289 -1.078 1 97.69 10 SER B CA 1
ATOM 1132 C C . SER B 1 10 ? 7.887 10.781 -2.369 1 97.69 10 SER B C 1
ATOM 1134 O O . SER B 1 10 ? 7.527 11.578 -3.242 1 97.69 10 SER B O 1
ATOM 1136 N N . PHE B 1 11 ? 7.723 9.492 -2.492 1 98.69 11 PHE B N 1
ATOM 1137 C CA . PHE B 1 11 ? 7.051 8.844 -3.611 1 98.69 11 PHE B CA 1
ATOM 1138 C C . PHE B 1 11 ? 5.613 9.336 -3.736 1 98.69 11 PHE B C 1
ATOM 1140 O O . PHE B 1 11 ? 5.117 9.539 -4.848 1 98.69 11 PHE B O 1
ATOM 1147 N N . ALA B 1 12 ? 4.949 9.57 -2.664 1 98.56 12 ALA B N 1
ATOM 1148 C CA . ALA B 1 12 ? 3.506 9.797 -2.646 1 98.56 12 ALA B CA 1
ATOM 1149 C C . ALA B 1 12 ? 3.17 11.227 -3.049 1 98.56 12 ALA B C 1
ATOM 1151 O O . ALA B 1 12 ? 2.23 11.461 -3.811 1 98.56 12 ALA B O 1
ATOM 1152 N N . SER B 1 13 ? 3.963 12.203 -2.543 1 97.56 13 SER B N 1
ATOM 1153 C CA . SER B 1 13 ? 3.389 13.539 -2.654 1 97.56 13 SER B CA 1
ATOM 1154 C C . SER B 1 13 ? 4.418 14.539 -3.16 1 97.56 13 SER B C 1
ATOM 1156 O O . SER B 1 13 ? 4.066 15.664 -3.539 1 97.56 13 SER B O 1
ATOM 1158 N N . SER B 1 14 ? 5.703 14.203 -3.162 1 97.38 14 SER B N 1
ATOM 1159 C CA . SER B 1 14 ? 6.703 15.211 -3.508 1 97.38 14 SER B CA 1
ATOM 1160 C C . SER B 1 14 ? 6.586 15.625 -4.969 1 97.38 14 SER B C 1
ATOM 1162 O O . SER B 1 14 ? 6.633 14.781 -5.867 1 97.38 14 SER B O 1
ATOM 1164 N N . PRO B 1 15 ? 6.461 16.938 -5.188 1 95.44 15 PRO B N 1
ATOM 1165 C CA . PRO B 1 15 ? 6.457 17.391 -6.578 1 95.44 15 PRO B CA 1
ATOM 1166 C C . PRO B 1 15 ? 7.812 17.219 -7.258 1 95.44 15 PRO B C 1
ATOM 1168 O O . PRO B 1 15 ? 7.91 17.312 -8.484 1 95.44 15 PRO B O 1
ATOM 1171 N N . ASP B 1 16 ? 8.836 16.938 -6.453 1 95.19 16 ASP B N 1
ATOM 1172 C CA . ASP B 1 16 ? 10.195 16.859 -6.977 1 95.19 16 ASP B CA 1
ATOM 1173 C C . ASP B 1 16 ? 10.57 15.422 -7.324 1 95.19 16 ASP B C 1
ATOM 1175 O O . ASP B 1 16 ? 11.656 15.172 -7.859 1 95.19 16 ASP B O 1
ATOM 1179 N N . ASN B 1 17 ? 9.719 14.508 -6.961 1 97.19 17 ASN B N 1
ATOM 1180 C CA . ASN B 1 17 ? 9.906 13.117 -7.359 1 97.19 17 ASN B CA 1
ATOM 1181 C C . ASN B 1 17 ? 9.148 12.789 -8.641 1 97.19 17 ASN B C 1
ATOM 1183 O O . ASN B 1 17 ? 7.953 12.484 -8.602 1 97.19 17 ASN B O 1
ATOM 1187 N N . ALA B 1 18 ? 9.82 12.758 -9.742 1 94.62 18 ALA B N 1
ATOM 1188 C CA . ALA B 1 18 ? 9.18 12.578 -11.047 1 94.62 18 ALA B CA 1
ATOM 1189 C C . ALA B 1 18 ? 8.633 11.164 -11.195 1 94.62 18 ALA B C 1
ATOM 1191 O O . ALA B 1 18 ? 7.75 10.922 -12.023 1 94.62 18 ALA B O 1
ATOM 1192 N N . ASP B 1 19 ? 9.109 10.281 -10.383 1 95.31 19 ASP B N 1
ATOM 1193 C CA . ASP B 1 19 ? 8.672 8.891 -10.453 1 95.31 19 ASP B CA 1
ATOM 1194 C C . ASP B 1 19 ? 7.496 8.641 -9.508 1 95.31 19 ASP B C 1
ATOM 1196 O O . ASP B 1 19 ? 6.891 7.57 -9.531 1 95.31 19 ASP B O 1
ATOM 1200 N N . GLY B 1 20 ? 7.211 9.625 -8.648 1 98 20 GLY B N 1
ATOM 1201 C CA . GLY B 1 20 ? 6.199 9.438 -7.621 1 98 20 GLY B CA 1
ATOM 1202 C C . GLY B 1 20 ? 4.805 9.82 -8.086 1 98 20 GLY B C 1
ATOM 1203 O O . GLY B 1 20 ? 4.598 10.133 -9.258 1 98 20 GLY B O 1
ATOM 1204 N N . LEU B 1 21 ? 3.865 9.75 -7.211 1 98.69 21 LEU B N 1
ATOM 1205 C CA . LEU B 1 21 ? 2.461 10.023 -7.5 1 98.69 21 LEU B CA 1
ATOM 1206 C C . LEU B 1 21 ? 2.186 11.516 -7.52 1 98.69 21 LEU B C 1
ATOM 1208 O O . LEU B 1 21 ? 1.207 11.969 -8.117 1 98.69 21 LEU B O 1
ATOM 1212 N N . GLN B 1 22 ? 2.959 12.312 -6.77 1 98.38 22 GLN B N 1
ATOM 1213 C CA . GLN B 1 22 ? 2.844 13.758 -6.688 1 98.38 22 GLN B CA 1
ATOM 1214 C C . GLN B 1 22 ? 1.432 14.18 -6.289 1 98.38 22 GLN B C 1
ATOM 1216 O O . GLN B 1 22 ? 0.853 15.086 -6.891 1 98.38 22 GLN B O 1
ATOM 1221 N N . LEU B 1 23 ? 0.912 13.43 -5.281 1 98.75 23 LEU B N 1
ATOM 1222 C CA . LEU B 1 23 ? -0.428 13.711 -4.781 1 98.75 23 LEU B CA 1
ATOM 1223 C C . LEU B 1 23 ? -0.513 15.133 -4.23 1 98.75 23 LEU B C 1
ATOM 1225 O O . LEU B 1 23 ? 0.401 15.586 -3.539 1 98.75 23 LEU B O 1
ATOM 1229 N N . LYS B 1 24 ? -1.554 15.812 -4.555 1 98.38 24 LYS B N 1
ATOM 1230 C CA . LYS B 1 24 ? -1.917 17.094 -3.949 1 98.38 24 LYS B CA 1
ATOM 1231 C C . LYS B 1 24 ? -3.129 16.938 -3.033 1 98.38 24 LYS B C 1
ATOM 1233 O O . LYS B 1 24 ? -4.238 16.688 -3.502 1 98.38 24 LYS B O 1
ATOM 1238 N N . ILE B 1 25 ? -2.896 17.094 -1.759 1 98.62 25 ILE B N 1
ATOM 1239 C CA . ILE B 1 25 ? -3.941 16.906 -0.759 1 98.62 25 ILE B CA 1
ATOM 1240 C C . ILE B 1 25 ? -4.18 18.203 -0.006 1 98.62 25 ILE B C 1
ATOM 1242 O O . ILE B 1 25 ? -3.23 18.875 0.424 1 98.62 25 ILE B O 1
ATOM 1246 N N . THR B 1 26 ? -5.395 18.578 0.092 1 98.69 26 THR B N 1
ATOM 1247 C CA . THR B 1 26 ? -5.797 19.766 0.826 1 98.69 26 THR B CA 1
ATOM 1248 C C . THR B 1 26 ? -6.414 19.391 2.17 1 98.69 26 THR B C 1
ATOM 1250 O O . THR B 1 26 ? -7.145 18.406 2.271 1 98.69 26 THR B O 1
ATOM 1253 N N . PHE B 1 27 ? -6.152 20.188 3.15 1 98.62 27 PHE B N 1
ATOM 1254 C CA . PHE B 1 27 ? -6.707 19.969 4.48 1 98.62 27 PHE B CA 1
ATOM 1255 C C . PHE B 1 27 ? -7.633 21.109 4.879 1 98.62 27 PHE B C 1
ATOM 1257 O O . PHE B 1 27 ? -7.277 22.281 4.73 1 98.62 27 PHE B O 1
ATOM 1264 N N . ASP B 1 28 ? -8.812 20.75 5.289 1 98.25 28 ASP B N 1
ATOM 1265 C CA . ASP B 1 28 ? -9.773 21.719 5.828 1 98.25 28 ASP B CA 1
ATOM 1266 C C . ASP B 1 28 ? -9.703 21.766 7.352 1 98.25 28 ASP B C 1
ATOM 1268 O O . ASP B 1 28 ? -10.125 20.828 8.031 1 98.25 28 ASP B O 1
ATOM 1272 N N . GLU B 1 29 ? -9.297 22.812 7.879 1 95.56 29 GLU B N 1
ATOM 1273 C CA . GLU B 1 29 ? -9.07 22.969 9.312 1 95.56 29 GLU B CA 1
ATOM 1274 C C . GLU B 1 29 ? -10.383 22.984 10.086 1 95.56 29 GLU B C 1
ATOM 1276 O O . GLU B 1 29 ? -10.438 22.562 11.242 1 95.56 29 GLU B O 1
ATOM 1281 N N . ASP B 1 30 ? -11.422 23.453 9.469 1 96.75 30 ASP B N 1
ATOM 1282 C CA . ASP B 1 30 ? -12.703 23.594 10.156 1 96.75 30 ASP B CA 1
ATOM 1283 C C . ASP B 1 30 ? -13.352 22.219 10.375 1 96.75 30 ASP B C 1
ATOM 1285 O O . ASP B 1 30 ? -13.914 21.969 11.445 1 96.75 30 ASP B O 1
ATOM 1289 N N . THR B 1 31 ? -13.211 21.359 9.406 1 96.94 31 THR B N 1
ATOM 1290 C CA . THR B 1 31 ? -13.891 20.078 9.477 1 96.94 31 THR B CA 1
ATOM 1291 C C . THR B 1 31 ? -12.898 18.969 9.797 1 96.94 31 THR B C 1
ATOM 1293 O O . THR B 1 31 ? -13.289 17.812 9.984 1 96.94 31 THR B O 1
ATOM 1296 N N . LEU B 1 32 ? -11.641 19.297 9.875 1 97.19 32 LEU B N 1
ATOM 1297 C CA . LEU B 1 32 ? -10.562 18.328 10.109 1 97.19 32 LEU B CA 1
ATOM 1298 C C . LEU B 1 32 ? -10.609 17.219 9.078 1 97.19 32 LEU B C 1
ATOM 1300 O O . LEU B 1 32 ? -10.547 16.031 9.43 1 97.19 32 LEU B O 1
ATOM 1304 N N . THR B 1 33 ? -10.797 17.625 7.855 1 98.5 33 THR B N 1
ATOM 1305 C CA . THR B 1 33 ? -10.867 16.688 6.738 1 98.5 33 THR B CA 1
ATOM 1306 C C . THR B 1 33 ? -9.82 17.031 5.684 1 98.5 33 THR B C 1
ATOM 1308 O O . THR B 1 33 ? -9.398 18.188 5.578 1 98.5 33 THR B O 1
ATOM 1311 N N . ALA B 1 34 ? -9.367 16.031 5.023 1 98.88 34 ALA B N 1
ATOM 1312 C CA . ALA B 1 34 ? -8.477 16.188 3.877 1 98.88 34 ALA B CA 1
ATOM 1313 C C . ALA B 1 34 ? -9.141 15.68 2.596 1 98.88 34 ALA B C 1
ATOM 1315 O O . ALA B 1 34 ? -9.945 14.75 2.633 1 98.88 34 ALA B O 1
ATOM 1316 N N . PHE B 1 35 ? -8.766 16.328 1.513 1 98.81 35 PHE B N 1
ATOM 1317 C CA . PHE B 1 35 ? -9.375 15.906 0.257 1 98.81 35 PHE B CA 1
ATOM 1318 C C . PHE B 1 35 ? -8.477 16.25 -0.924 1 98.81 35 PHE B C 1
ATOM 1320 O O . PHE B 1 35 ? -7.562 17.062 -0.794 1 98.81 35 PHE B O 1
ATOM 1327 N N . GLY B 1 36 ? -8.719 15.609 -2.045 1 98.69 36 GLY B N 1
ATOM 1328 C CA . GLY B 1 36 ? -8.008 15.828 -3.297 1 98.69 36 GLY B CA 1
ATOM 1329 C C . GLY B 1 36 ? -8.578 15.031 -4.453 1 98.69 36 GLY B C 1
ATOM 1330 O O . GLY B 1 36 ? -9.555 14.289 -4.281 1 98.69 36 GLY B O 1
ATOM 1331 N N . ASP B 1 37 ? -8.031 15.258 -5.625 1 98.88 37 ASP B N 1
ATOM 1332 C CA . ASP B 1 37 ? -8.328 14.492 -6.832 1 98.88 37 ASP B CA 1
ATOM 1333 C C . ASP B 1 37 ? -7.051 13.922 -7.445 1 98.88 37 ASP B C 1
ATOM 1335 O O . ASP B 1 37 ? -5.973 14.5 -7.297 1 98.88 37 ASP B O 1
ATOM 1339 N N . TYR B 1 38 ? -7.297 12.852 -8.086 1 98.88 38 TYR B N 1
ATOM 1340 C CA . TYR B 1 38 ? -6.113 12.219 -8.656 1 98.88 38 TYR B CA 1
ATOM 1341 C C . TYR B 1 38 ? -6.488 11.344 -9.844 1 98.88 38 TYR B C 1
ATOM 1343 O O . TYR B 1 38 ? -7.5 10.641 -9.812 1 98.88 38 TYR B O 1
ATOM 1351 N N . THR B 1 39 ? -5.719 11.422 -10.906 1 98.88 39 THR B N 1
ATOM 1352 C CA . THR B 1 39 ? -5.781 10.508 -12.039 1 98.88 39 THR B CA 1
ATOM 1353 C C . THR B 1 39 ? -4.508 9.672 -12.133 1 98.88 39 THR B C 1
ATOM 1355 O O . THR B 1 39 ? -3.449 10.188 -12.492 1 98.88 39 THR B O 1
ATOM 1358 N N . CYS B 1 40 ? -4.664 8.445 -11.812 1 98.75 40 CYS B N 1
ATOM 1359 C CA . CYS B 1 40 ? -3.521 7.547 -11.711 1 98.75 40 CYS B CA 1
ATOM 1360 C C . CYS B 1 40 ? -3.092 7.055 -13.086 1 98.75 40 CYS B C 1
ATOM 1362 O O . CYS B 1 40 ? -3.895 6.48 -13.828 1 98.75 40 CYS B O 1
ATOM 1364 N N . PRO B 1 41 ? -1.857 7.219 -13.469 1 98.25 41 PRO B N 1
ATOM 1365 C CA . PRO B 1 41 ? -1.386 6.734 -14.773 1 98.25 41 PRO B CA 1
ATOM 1366 C C . PRO B 1 41 ? -1.327 5.211 -14.844 1 98.25 41 PRO B C 1
ATOM 1368 O O . PRO B 1 41 ? -1.292 4.539 -13.812 1 98.25 41 PRO B O 1
ATOM 1371 N N . ASP B 1 42 ? -1.239 4.684 -16.031 1 97.12 42 ASP B N 1
ATOM 1372 C CA . ASP B 1 42 ? -1.373 3.25 -16.266 1 97.12 42 ASP B CA 1
ATOM 1373 C C . ASP B 1 42 ? -0.126 2.5 -15.812 1 97.12 42 ASP B C 1
ATOM 1375 O O . ASP B 1 42 ? -0.168 1.285 -15.602 1 97.12 42 ASP B O 1
ATOM 1379 N N . LYS B 1 43 ? 1.006 3.227 -15.641 1 97.62 43 LYS B N 1
ATOM 1380 C CA . LYS B 1 43 ? 2.227 2.559 -15.195 1 97.62 43 LYS B CA 1
ATOM 1381 C C . LYS B 1 43 ? 2.064 1.993 -13.789 1 97.62 43 LYS B C 1
ATOM 1383 O O . LYS B 1 43 ? 2.883 1.188 -13.336 1 97.62 43 LYS B O 1
ATOM 1388 N N . TYR B 1 44 ? 0.985 2.389 -13.07 1 98.56 44 TYR B N 1
ATOM 1389 C CA . TYR B 1 44 ? 0.763 1.939 -11.703 1 98.56 44 TYR B CA 1
ATOM 1390 C C . TYR B 1 44 ? -0.327 0.875 -11.648 1 98.56 44 TYR B C 1
ATOM 1392 O O . TYR B 1 44 ? -0.902 0.623 -10.586 1 98.56 44 TYR B O 1
ATOM 1400 N N . GLN B 1 45 ? -0.58 0.237 -12.797 1 98.38 45 GLN B N 1
ATOM 1401 C CA . GLN B 1 45 ? -1.63 -0.774 -12.859 1 98.38 45 GLN B CA 1
ATOM 1402 C C . GLN B 1 45 ? -1.178 -2.078 -12.203 1 98.38 45 GLN B C 1
ATOM 1404 O O . GLN B 1 45 ? 0.022 -2.33 -12.078 1 98.38 45 GLN B O 1
ATOM 1409 N N . GLY B 1 46 ? -2.182 -2.807 -11.688 1 97.25 46 GLY B N 1
ATOM 1410 C CA . GLY B 1 46 ? -2.041 -4.215 -11.352 1 97.25 46 GLY B CA 1
ATOM 1411 C C . GLY B 1 46 ? -2.572 -5.141 -12.438 1 97.25 46 GLY B C 1
ATOM 1412 O O . GLY B 1 46 ? -1.886 -5.406 -13.422 1 97.25 46 GLY B O 1
ATOM 1413 N N . HIS B 1 47 ? -3.82 -5.582 -12.273 1 94.62 47 HIS B N 1
ATOM 1414 C CA . HIS B 1 47 ? -4.512 -6.18 -13.406 1 94.62 47 HIS B CA 1
ATOM 1415 C C . HIS B 1 47 ? -4.676 -5.176 -14.547 1 94.62 47 HIS B C 1
ATOM 1417 O O . HIS B 1 47 ? -4.625 -3.963 -14.32 1 94.62 47 HIS B O 1
ATOM 1423 N N . PRO B 1 48 ? -4.816 -5.66 -15.695 1 95.62 48 PRO B N 1
ATOM 1424 C CA . PRO B 1 48 ? -4.949 -4.738 -16.828 1 95.62 48 PRO B CA 1
ATOM 1425 C C . PRO B 1 48 ? -6.023 -3.678 -16.609 1 95.62 48 PRO B C 1
ATOM 1427 O O . PRO B 1 48 ? -7.172 -4.012 -16.297 1 95.62 48 PRO B O 1
ATOM 1430 N N . ASP B 1 49 ? -5.586 -2.438 -16.656 1 96.62 49 ASP B N 1
ATOM 1431 C CA . ASP B 1 49 ? -6.414 -1.237 -16.656 1 96.62 49 ASP B CA 1
ATOM 1432 C C . ASP B 1 49 ? -6.934 -0.927 -15.258 1 96.62 49 ASP B C 1
ATOM 1434 O O . ASP B 1 49 ? -7.812 -0.079 -15.086 1 96.62 49 ASP B O 1
ATOM 1438 N N . GLN B 1 50 ? -6.449 -1.632 -14.312 1 97.94 50 GLN B N 1
ATOM 1439 C CA . GLN B 1 50 ? -6.844 -1.379 -12.93 1 97.94 50 GLN B CA 1
ATOM 1440 C C . GLN B 1 50 ? -5.652 -0.939 -12.086 1 97.94 50 GLN B C 1
ATOM 1442 O O . GLN B 1 50 ? -4.559 -1.495 -12.211 1 97.94 50 GLN B O 1
ATOM 1447 N N . ILE B 1 51 ? -5.855 0.043 -11.25 1 98.75 51 ILE B N 1
ATOM 1448 C CA . ILE B 1 51 ? -4.793 0.522 -10.367 1 98.75 51 ILE B CA 1
ATOM 1449 C C . ILE B 1 51 ? -4.391 -0.584 -9.398 1 98.75 51 ILE B C 1
ATOM 1451 O O . ILE B 1 51 ? -5.25 -1.282 -8.852 1 98.75 51 ILE B O 1
ATOM 1455 N N . HIS B 1 52 ? -3.137 -0.806 -9.242 1 98.81 52 HIS B N 1
ATOM 1456 C CA . HIS B 1 52 ? -2.654 -1.812 -8.305 1 98.81 52 HIS B CA 1
ATOM 1457 C C . HIS B 1 52 ? -3.143 -1.523 -6.887 1 98.81 52 HIS B C 1
ATOM 1459 O O . HIS B 1 52 ? -3.068 -0.385 -6.422 1 98.81 52 HIS B O 1
ATOM 1465 N N . PRO B 1 53 ? -3.566 -2.504 -6.121 1 98.75 53 PRO B N 1
ATOM 1466 C CA . PRO B 1 53 ? -4.012 -2.293 -4.742 1 98.75 53 PRO B CA 1
ATOM 1467 C C . PRO B 1 53 ? -2.957 -1.602 -3.879 1 98.75 53 PRO B C 1
ATOM 1469 O O . PRO B 1 53 ? -3.299 -0.813 -2.994 1 98.75 53 PRO B O 1
ATOM 1472 N N . GLY B 1 54 ? -1.713 -1.889 -4.113 1 98.75 54 GLY B N 1
ATOM 1473 C CA . GLY B 1 54 ? -0.643 -1.22 -3.391 1 98.75 54 GLY B CA 1
ATOM 1474 C C . GLY B 1 54 ? -0.625 0.282 -3.605 1 98.75 54 GLY B C 1
ATOM 1475 O O . GLY B 1 54 ? -0.334 1.044 -2.682 1 98.75 54 GLY B O 1
ATOM 1476 N N . ILE B 1 55 ? -0.909 0.711 -4.766 1 98.88 55 ILE B N 1
ATOM 1477 C CA . ILE B 1 55 ? -0.958 2.133 -5.09 1 98.88 55 ILE B CA 1
ATOM 1478 C C . ILE B 1 55 ? -2.174 2.771 -4.418 1 98.88 55 ILE B C 1
ATOM 1480 O O . ILE B 1 55 ? -2.082 3.873 -3.871 1 98.88 55 ILE B O 1
ATOM 1484 N N . ILE B 1 56 ? -3.277 2.055 -4.461 1 98.94 56 ILE B N 1
ATOM 1485 C CA . ILE B 1 56 ? -4.461 2.508 -3.738 1 98.94 56 ILE B CA 1
ATOM 1486 C C . ILE B 1 56 ? -4.125 2.68 -2.26 1 98.94 56 ILE B C 1
ATOM 1488 O O . ILE B 1 56 ? -4.508 3.676 -1.641 1 98.94 56 ILE B O 1
ATOM 1492 N N . SER B 1 57 ? -3.408 1.726 -1.681 1 98.94 57 SER B N 1
ATOM 1493 C CA . SER B 1 57 ? -2.979 1.803 -0.288 1 98.94 57 SER B CA 1
ATOM 1494 C C . SER B 1 57 ? -2.107 3.031 -0.045 1 98.94 57 SER B C 1
ATOM 1496 O O . SER B 1 57 ? -2.246 3.705 0.979 1 98.94 57 SER B O 1
ATOM 1498 N N . THR B 1 58 ? -1.217 3.291 -0.974 1 98.94 58 THR B N 1
ATOM 1499 C CA . THR B 1 58 ? -0.349 4.461 -0.881 1 98.94 58 THR B CA 1
ATOM 1500 C C . THR B 1 58 ? -1.175 5.738 -0.797 1 98.94 58 THR B C 1
ATOM 1502 O O . THR B 1 58 ? -0.931 6.586 0.065 1 98.94 58 THR B O 1
ATOM 1505 N N . ILE B 1 59 ? -2.145 5.855 -1.688 1 98.94 59 ILE B N 1
ATOM 1506 C CA . ILE B 1 59 ? -2.98 7.051 -1.758 1 98.94 59 ILE B CA 1
ATOM 1507 C C . ILE B 1 59 ? -3.732 7.234 -0.442 1 98.94 59 ILE B C 1
ATOM 1509 O O . ILE B 1 59 ? -3.719 8.32 0.143 1 98.94 59 ILE B O 1
ATOM 1513 N N . LEU B 1 60 ? -4.316 6.145 0.034 1 98.94 60 LEU B N 1
ATOM 1514 C CA . LEU B 1 60 ? -5.074 6.211 1.279 1 98.94 60 LEU B CA 1
ATOM 1515 C C . LEU B 1 60 ? -4.168 6.586 2.447 1 98.94 60 LEU B C 1
ATOM 1517 O O . LEU B 1 60 ? -4.531 7.43 3.271 1 98.94 60 LEU B O 1
ATOM 1521 N N . ASP B 1 61 ? -3.057 6.004 2.523 1 98.94 61 ASP B N 1
ATOM 1522 C CA . ASP B 1 61 ? -2.104 6.316 3.582 1 98.94 61 ASP B CA 1
ATOM 1523 C C . ASP B 1 61 ? -1.696 7.789 3.537 1 98.94 61 ASP B C 1
ATOM 1525 O O . ASP B 1 61 ? -1.64 8.453 4.574 1 98.94 61 ASP B O 1
ATOM 1529 N N . GLU B 1 62 ? -1.416 8.281 2.381 1 98.75 62 GLU B N 1
ATOM 1530 C CA . GLU B 1 62 ? -0.942 9.656 2.238 1 98.75 62 GLU B CA 1
ATOM 1531 C C . GLU B 1 62 ? -1.999 10.656 2.699 1 98.75 62 GLU B C 1
ATOM 1533 O O . GLU B 1 62 ? -1.682 11.633 3.385 1 98.75 62 GLU B O 1
ATOM 1538 N N . ILE B 1 63 ? -3.229 10.438 2.316 1 98.81 63 ILE B N 1
ATOM 1539 C CA . ILE B 1 63 ? -4.297 11.344 2.73 1 98.81 63 ILE B CA 1
ATOM 1540 C C . ILE B 1 63 ? -4.383 11.375 4.254 1 98.81 63 ILE B C 1
ATOM 1542 O O . ILE B 1 63 ? -4.52 12.445 4.852 1 98.81 63 ILE B O 1
ATOM 1546 N N . MET B 1 64 ? -4.293 10.227 4.867 1 98.81 64 MET B N 1
ATOM 1547 C CA . MET B 1 64 ? -4.41 10.141 6.32 1 98.81 64 MET B CA 1
ATOM 1548 C C . MET B 1 64 ? -3.191 10.75 7.004 1 98.81 64 MET B C 1
ATOM 1550 O O . MET B 1 64 ? -3.316 11.398 8.039 1 98.81 64 MET B O 1
ATOM 1554 N N . LEU B 1 65 ? -2.061 10.562 6.422 1 98.25 65 LEU B N 1
ATOM 1555 C CA . LEU B 1 65 ? -0.846 11.164 6.961 1 98.25 65 LEU B CA 1
ATOM 1556 C C . LEU B 1 65 ? -0.903 12.688 6.859 1 98.25 65 LEU B C 1
ATOM 1558 O O . LEU B 1 65 ? -0.399 13.391 7.734 1 98.25 65 LEU B O 1
ATOM 1562 N N . LYS B 1 66 ? -1.455 13.18 5.793 1 98.12 66 LYS B N 1
ATOM 1563 C CA . LYS B 1 66 ? -1.587 14.617 5.617 1 98.12 66 LYS B CA 1
ATOM 1564 C C . LYS B 1 66 ? -2.43 15.234 6.734 1 98.12 66 LYS B C 1
ATOM 1566 O O . LYS B 1 66 ? -2.174 16.359 7.164 1 98.12 66 LYS B O 1
ATOM 1571 N N . ILE B 1 67 ? -3.453 14.531 7.148 1 98.69 67 ILE B N 1
ATOM 1572 C CA . ILE B 1 67 ? -4.254 14.984 8.281 1 98.69 67 ILE B CA 1
ATOM 1573 C C . ILE B 1 67 ? -3.363 15.141 9.516 1 98.69 67 ILE B C 1
ATOM 1575 O O . ILE B 1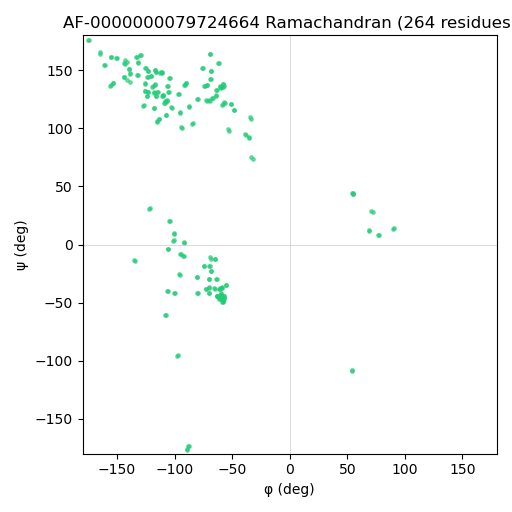 67 ? -3.398 16.172 10.188 1 98.69 67 ILE B O 1
ATOM 1579 N N . ASN B 1 68 ? -2.58 14.102 9.781 1 98.25 68 ASN B N 1
ATOM 1580 C CA . ASN B 1 68 ? -1.679 14.172 10.93 1 98.25 68 ASN B CA 1
ATOM 1581 C C . ASN B 1 68 ? -0.745 15.375 10.836 1 98.25 68 ASN B C 1
ATOM 1583 O O . ASN B 1 68 ? -0.571 16.109 11.812 1 98.25 68 ASN B O 1
ATOM 1587 N N . GLU B 1 69 ? -0.173 15.531 9.664 1 97.12 69 GLU B N 1
ATOM 1588 C CA . GLU B 1 69 ? 0.759 16.641 9.461 1 97.12 69 GLU B CA 1
ATOM 1589 C C . GLU B 1 69 ? 0.08 17.984 9.703 1 97.12 69 GLU B C 1
ATOM 1591 O O . GLU B 1 69 ? 0.639 18.859 10.367 1 97.12 69 GLU B O 1
ATOM 1596 N N . ALA B 1 70 ? -1.074 18.141 9.164 1 98.06 70 ALA B N 1
ATOM 1597 C CA . ALA B 1 70 ? -1.804 19.391 9.281 1 98.06 70 ALA B CA 1
ATOM 1598 C C . ALA B 1 70 ? -2.164 19.688 10.734 1 98.06 70 ALA B C 1
ATOM 1600 O O . ALA B 1 70 ? -2.252 20.844 11.141 1 98.06 70 ALA B O 1
ATOM 1601 N N . MET B 1 71 ? -2.34 18.656 11.461 1 97.5 71 MET B N 1
ATOM 1602 C CA . MET B 1 71 ? -2.709 18.812 12.867 1 97.5 71 MET B CA 1
ATOM 1603 C C . MET B 1 71 ? -1.47 18.844 13.758 1 97.5 71 MET B C 1
ATOM 1605 O O . MET B 1 71 ? -1.579 18.781 14.984 1 97.5 71 MET B O 1
ATOM 1609 N N . ASN B 1 72 ? -0.274 18.766 13.133 1 96.56 72 ASN B N 1
ATOM 1610 C CA . ASN B 1 72 ? 1.029 18.891 13.781 1 96.56 72 ASN B CA 1
ATOM 1611 C C . ASN B 1 72 ? 1.352 17.656 14.633 1 96.56 72 ASN B C 1
ATOM 1613 O O . ASN B 1 72 ? 1.922 17.781 15.719 1 96.56 72 ASN B O 1
ATOM 1617 N N . PHE B 1 73 ? 0.779 16.547 14.219 1 96.81 73 PHE B N 1
ATOM 1618 C CA . PHE B 1 73 ? 1.222 15.281 14.797 1 96.81 73 PHE B CA 1
ATOM 1619 C C . PHE B 1 73 ? 2.402 14.719 14.016 1 96.81 73 PHE B C 1
ATOM 1621 O O . PHE B 1 73 ? 2.297 14.469 12.812 1 96.81 73 PHE B O 1
ATOM 1628 N N . ASP B 1 74 ? 3.545 14.531 14.57 1 96.06 74 ASP B N 1
ATOM 1629 C CA . ASP B 1 74 ? 4.684 13.82 14 1 96.06 74 ASP B CA 1
ATOM 1630 C C . ASP B 1 74 ? 4.566 12.312 14.234 1 96.06 74 ASP B C 1
ATOM 1632 O O . ASP B 1 74 ? 4.789 11.836 15.352 1 96.06 74 ASP B O 1
ATOM 1636 N N . THR B 1 75 ? 4.203 11.594 13.172 1 97.5 75 THR B N 1
ATOM 1637 C CA . THR B 1 75 ? 3.834 10.195 13.391 1 97.5 75 THR B CA 1
ATOM 1638 C C . THR B 1 75 ? 4.508 9.289 12.359 1 97.5 75 THR B C 1
ATOM 1640 O O . THR B 1 75 ? 5.02 9.766 11.344 1 97.5 75 THR B O 1
ATOM 1643 N N . SER B 1 76 ? 4.543 8.055 12.703 1 97.56 76 SER B N 1
ATOM 1644 C CA . SER B 1 76 ? 4.832 6.98 11.758 1 97.56 76 SER B CA 1
ATOM 1645 C C . SER B 1 76 ? 3.645 6.031 11.617 1 97.56 76 SER B C 1
ATOM 1647 O O . SER B 1 76 ? 2.846 5.891 12.547 1 97.56 76 SER B O 1
ATOM 1649 N N . THR B 1 77 ? 3.559 5.473 10.469 1 98.56 77 THR B N 1
ATOM 1650 C CA . THR B 1 77 ? 2.463 4.539 10.234 1 98.56 77 THR B CA 1
ATOM 1651 C C . THR B 1 77 ? 2.662 3.258 11.039 1 98.56 77 THR B C 1
ATOM 1653 O O . THR B 1 77 ? 3.689 2.59 10.906 1 98.56 77 THR B O 1
ATOM 1656 N N . GLY B 1 78 ? 1.676 2.941 11.836 1 98.81 78 GLY B N 1
ATOM 1657 C CA . GLY B 1 78 ? 1.744 1.728 12.633 1 98.81 78 GLY B CA 1
ATOM 1658 C C . GLY B 1 78 ? 0.952 0.579 12.039 1 98.81 78 GLY B C 1
ATOM 1659 O O . GLY B 1 78 ? 1.405 -0.567 12.055 1 98.81 78 GLY B O 1
ATOM 1660 N N . GLU B 1 79 ? -0.236 0.922 11.539 1 98.94 79 GLU B N 1
ATOM 1661 C CA . GLU B 1 79 ? -1.113 -0.099 10.977 1 98.94 79 GLU B CA 1
ATOM 1662 C C . GLU B 1 79 ? -2.041 0.493 9.922 1 98.94 79 GLU B C 1
ATOM 1664 O O . GLU B 1 79 ? -2.57 1.593 10.094 1 98.94 79 GLU B O 1
ATOM 1669 N N . LEU B 1 80 ? -2.242 -0.21 8.867 1 98.94 80 LEU B N 1
ATOM 1670 C CA . LEU B 1 80 ? -3.234 0.113 7.848 1 98.94 80 LEU B CA 1
ATOM 1671 C C . LEU B 1 80 ? -4.199 -1.049 7.645 1 98.94 80 LEU B C 1
ATOM 1673 O O . LEU B 1 80 ? -3.777 -2.201 7.527 1 98.94 80 LEU B O 1
ATOM 1677 N N . THR B 1 81 ? -5.461 -0.793 7.645 1 99 81 THR B N 1
ATOM 1678 C CA . THR B 1 81 ? -6.504 -1.713 7.203 1 99 81 THR B CA 1
ATOM 1679 C C . THR B 1 81 ? -7.258 -1.138 6.008 1 99 81 THR B C 1
ATOM 1681 O O . THR B 1 81 ? -7.898 -0.088 6.117 1 99 81 THR B O 1
ATOM 1684 N N . ILE B 1 82 ? -7.176 -1.818 4.898 1 98.94 82 ILE B N 1
ATOM 1685 C CA . ILE B 1 82 ? -7.758 -1.294 3.668 1 98.94 82 ILE B CA 1
ATOM 1686 C C . ILE B 1 82 ? -8.719 -2.322 3.072 1 98.94 82 ILE B C 1
ATOM 1688 O O . ILE B 1 82 ? -8.375 -3.5 2.943 1 98.94 82 ILE B O 1
ATOM 1692 N N . ARG B 1 83 ? -9.836 -1.868 2.738 1 98.94 83 ARG B N 1
ATOM 1693 C CA . ARG B 1 83 ? -10.812 -2.674 2.016 1 98.94 83 ARG B CA 1
ATOM 1694 C C . ARG B 1 83 ? -10.969 -2.191 0.578 1 98.94 83 ARG B C 1
ATOM 1696 O O . ARG B 1 83 ? -11.141 -0.997 0.333 1 98.94 83 ARG B O 1
ATOM 1703 N N . PHE B 1 84 ? -10.859 -3.125 -0.282 1 98.88 84 PHE B N 1
ATOM 1704 C CA . PHE B 1 84 ? -11.031 -2.854 -1.705 1 98.88 84 PHE B CA 1
ATOM 1705 C C . PHE B 1 84 ? -12.398 -3.318 -2.186 1 98.88 84 PHE B C 1
ATOM 1707 O O . PHE B 1 84 ? -12.68 -4.52 -2.213 1 98.88 84 PHE B O 1
ATOM 1714 N N . LEU B 1 85 ? -13.195 -2.385 -2.645 1 98.69 85 LEU B N 1
ATOM 1715 C CA . LEU B 1 85 ? -14.609 -2.666 -2.838 1 98.69 85 LEU B CA 1
ATOM 1716 C C . LEU B 1 85 ? -14.938 -2.812 -4.32 1 98.69 85 LEU B C 1
ATOM 1718 O O . LEU B 1 85 ? -15.773 -3.633 -4.695 1 98.69 85 LEU B O 1
ATOM 1722 N N . GLN B 1 86 ? -14.352 -1.978 -5.164 1 97.5 86 GLN B N 1
ATOM 1723 C CA . GLN B 1 86 ? -14.477 -2.01 -6.617 1 97.5 86 GLN B CA 1
ATOM 1724 C C . GLN B 1 86 ? -13.141 -1.726 -7.289 1 97.5 86 GLN B C 1
ATOM 1726 O O . GLN B 1 86 ? -12.289 -1.029 -6.73 1 97.5 86 GLN B O 1
ATOM 1731 N N . PRO B 1 87 ? -12.992 -2.303 -8.484 1 97.19 87 PRO B N 1
ATOM 1732 C CA . PRO B 1 87 ? -11.773 -1.938 -9.219 1 97.19 87 PRO B CA 1
ATOM 1733 C C . PRO B 1 87 ? -11.688 -0.441 -9.508 1 97.19 87 PRO B C 1
ATOM 1735 O O . PRO B 1 87 ? -12.695 0.187 -9.844 1 97.19 87 PRO B O 1
ATOM 1738 N N . ALA B 1 88 ? -10.523 0.118 -9.273 1 98.12 88 ALA B N 1
ATOM 1739 C CA . ALA B 1 88 ? -10.234 1.489 -9.688 1 98.12 88 ALA B CA 1
ATOM 1740 C C . ALA B 1 88 ? -9.5 1.518 -11.023 1 9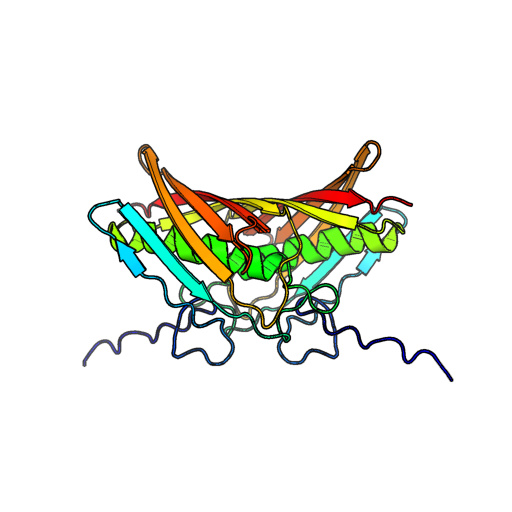8.12 88 ALA B C 1
ATOM 1742 O O . ALA B 1 88 ? -8.453 0.883 -11.18 1 98.12 88 ALA B O 1
ATOM 1743 N N . LYS B 1 89 ? -9.945 2.289 -11.977 1 98.12 89 LYS B N 1
ATOM 1744 C CA . LYS B 1 89 ? -9.375 2.287 -13.328 1 98.12 89 LYS B CA 1
ATOM 1745 C C . LYS B 1 89 ? -8.25 3.307 -13.445 1 98.12 89 LYS B C 1
ATOM 1747 O O . LYS B 1 89 ? -8.359 4.43 -12.945 1 98.12 89 LYS B O 1
ATOM 1752 N N . VAL B 1 90 ? -7.234 2.885 -14.125 1 98.44 90 VAL B N 1
ATOM 1753 C CA . VAL B 1 90 ? -6.168 3.832 -14.438 1 98.44 90 VAL B CA 1
ATOM 1754 C C . VAL B 1 90 ? -6.676 4.871 -15.43 1 98.44 90 VAL B C 1
ATOM 1756 O O . VAL B 1 90 ? -7.609 4.609 -16.188 1 98.44 90 VAL B O 1
ATOM 1759 N N . ASN B 1 91 ? -6.133 6.012 -15.32 1 98.44 91 ASN B N 1
ATOM 1760 C CA . ASN B 1 91 ? -6.391 7.125 -16.234 1 98.44 91 ASN B CA 1
ATOM 1761 C C . ASN B 1 91 ? -7.812 7.66 -16.078 1 98.44 91 ASN B C 1
ATOM 1763 O O . ASN B 1 91 ? -8.328 8.344 -16.969 1 98.44 91 ASN B O 1
ATOM 1767 N N . GLU B 1 92 ? -8.508 7.297 -15.086 1 98.56 92 GLU B N 1
ATOM 1768 C CA . GLU B 1 92 ? -9.797 7.863 -14.719 1 98.56 92 GLU B CA 1
ATOM 1769 C C . GLU B 1 92 ? -9.703 8.633 -13.406 1 98.56 92 GLU B C 1
ATOM 1771 O O . GLU B 1 92 ? -8.945 8.258 -12.508 1 98.56 92 GLU B O 1
ATOM 1776 N N . PRO B 1 93 ? -10.492 9.672 -13.289 1 98.44 93 PRO B N 1
ATOM 1777 C CA . PRO B 1 93 ? -10.398 10.5 -12.086 1 98.44 93 PRO B CA 1
ATOM 1778 C C . PRO B 1 93 ? -10.883 9.773 -10.828 1 98.44 93 PRO B C 1
ATOM 1780 O O . PRO B 1 93 ? -11.859 9.023 -10.891 1 98.44 93 PRO B O 1
ATOM 1783 N N . LEU B 1 94 ? -10.211 10.023 -9.734 1 98.88 94 LEU B N 1
ATOM 1784 C CA . LEU B 1 94 ? -10.578 9.578 -8.391 1 98.88 94 LEU B CA 1
ATOM 1785 C C . LEU B 1 94 ? -10.773 10.773 -7.461 1 98.88 94 LEU B C 1
ATOM 1787 O O . LEU B 1 94 ? -10.055 11.766 -7.566 1 98.88 94 LEU B O 1
ATOM 1791 N N . HIS B 1 95 ? -11.695 10.633 -6.574 1 98.94 95 HIS B N 1
ATOM 1792 C CA . HIS B 1 95 ? -11.906 11.594 -5.5 1 98.94 95 HIS B CA 1
ATOM 1793 C C . HIS B 1 95 ? -11.461 11.031 -4.152 1 98.94 95 HIS B C 1
ATOM 1795 O O . HIS B 1 95 ? -11.914 9.953 -3.752 1 98.94 95 HIS B O 1
ATOM 1801 N N . LEU B 1 96 ? -10.609 11.734 -3.562 1 98.94 96 LEU B N 1
ATOM 1802 C CA . LEU B 1 96 ? -9.984 11.297 -2.32 1 98.94 96 LEU B CA 1
ATOM 1803 C C . LEU B 1 96 ? -10.531 12.078 -1.131 1 98.94 96 LEU B C 1
ATOM 1805 O O . LEU B 1 96 ? -10.695 13.297 -1.205 1 98.94 96 LEU B O 1
ATOM 1809 N N . ARG B 1 97 ? -10.82 11.352 -0.055 1 98.88 97 ARG B N 1
ATOM 1810 C CA . ARG B 1 97 ? -11.266 12.008 1.173 1 98.88 97 ARG B CA 1
ATOM 1811 C C . ARG B 1 97 ? -10.719 11.289 2.402 1 98.88 97 ARG B C 1
ATOM 1813 O O . ARG B 1 97 ? -10.633 10.062 2.424 1 98.88 97 ARG B O 1
ATOM 1820 N N . GLY B 1 98 ? -10.398 11.984 3.41 1 98.88 98 GLY B N 1
ATOM 1821 C CA . GLY B 1 98 ? -9.953 11.461 4.688 1 98.88 98 GLY B CA 1
ATOM 1822 C C . GLY B 1 98 ? -10.461 12.258 5.875 1 98.88 98 GLY B C 1
ATOM 1823 O O . GLY B 1 98 ? -10.828 13.43 5.73 1 98.88 98 GLY B O 1
ATOM 1824 N N . TRP B 1 99 ? -10.453 11.602 7.016 1 98.62 99 TRP B N 1
ATOM 1825 C CA . TRP B 1 99 ? -10.984 12.18 8.242 1 98.62 99 TRP B CA 1
ATOM 1826 C C . TRP B 1 99 ? -10.125 11.812 9.445 1 98.62 99 TRP B C 1
ATOM 1828 O O . TRP B 1 99 ? -9.727 10.648 9.594 1 98.62 99 TRP B O 1
ATOM 1838 N N . PHE B 1 100 ? -10.039 12.836 10.273 1 98.75 100 PHE B N 1
ATOM 1839 C CA . PHE B 1 100 ? -9.523 12.539 11.602 1 98.75 100 PHE B CA 1
ATOM 1840 C C . PHE B 1 100 ? -10.57 11.812 12.438 1 98.75 100 PHE B C 1
ATOM 1842 O O . PHE B 1 100 ? -11.734 12.203 12.469 1 98.75 100 PHE B O 1
ATOM 1849 N N . VAL B 1 101 ? -10.133 10.781 13.148 1 98.56 101 VAL B N 1
ATOM 1850 C CA . VAL B 1 101 ? -11.094 10.039 13.953 1 98.56 101 VAL B CA 1
ATOM 1851 C C . VAL B 1 101 ? -10.859 10.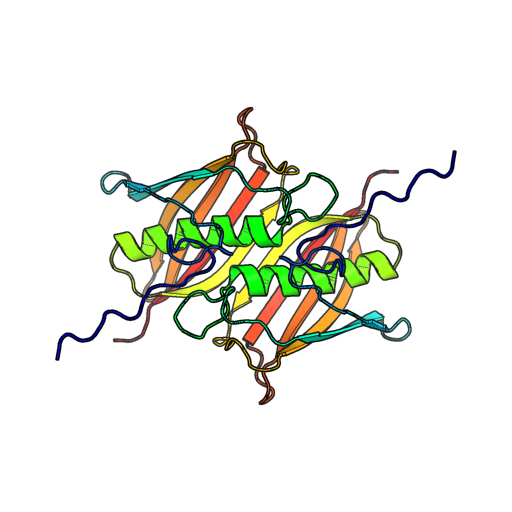328 15.438 1 98.56 101 VAL B C 1
ATOM 1853 O O . VAL B 1 101 ? -11.742 10.852 16.125 1 98.56 101 VAL B O 1
ATOM 1856 N N . LYS B 1 102 ? -9.641 9.984 15.883 1 98.38 102 LYS B N 1
ATOM 1857 C CA . LYS B 1 102 ? -9.352 10.211 17.297 1 98.38 102 LYS B CA 1
ATOM 1858 C C . LYS B 1 102 ? -7.855 10.133 17.578 1 98.38 102 LYS B C 1
ATOM 1860 O O . LYS B 1 102 ? -7.09 9.648 16.734 1 98.38 102 LYS B O 1
ATOM 1865 N N . LYS B 1 103 ? -7.516 10.641 18.734 1 97.88 103 LYS B N 1
ATOM 1866 C CA . LYS B 1 103 ? -6.184 10.469 19.312 1 97.88 103 LYS B CA 1
ATOM 1867 C C . LYS B 1 103 ? -6.273 9.906 20.719 1 97.88 103 LYS B C 1
ATOM 1869 O O . LYS B 1 103 ? -6.977 10.461 21.578 1 97.88 103 LYS B O 1
ATOM 1874 N N . ASN B 1 104 ? -5.688 8.773 20.891 1 97 104 ASN B N 1
ATOM 1875 C CA . ASN B 1 104 ? -5.527 8.188 22.219 1 97 104 ASN B CA 1
ATOM 1876 C C . ASN B 1 104 ? -4.059 8.078 22.609 1 97 104 ASN B C 1
ATOM 1878 O O . ASN B 1 104 ? -3.357 7.164 22.172 1 97 104 ASN B O 1
ATOM 1882 N N . LYS B 1 105 ? 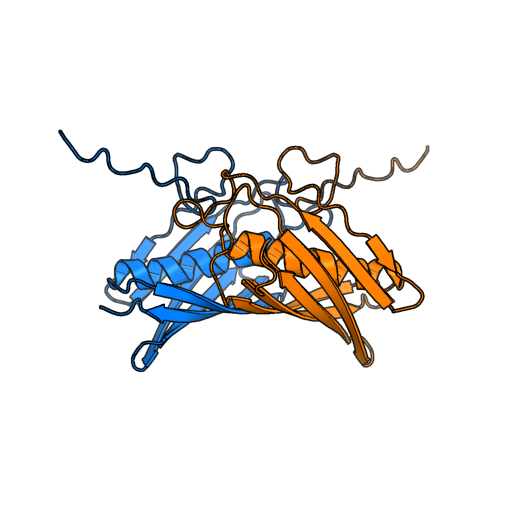-3.645 8.969 23.531 1 95.56 105 LYS B N 1
ATOM 1883 C CA . LYS B 1 105 ? -2.24 9.047 23.922 1 95.56 105 LYS B CA 1
ATOM 1884 C C . LYS B 1 105 ? -1.342 9.242 22.703 1 95.56 105 LYS B C 1
ATOM 1886 O O . LYS B 1 105 ? -1.414 10.266 22.031 1 95.56 105 LYS B O 1
ATOM 1891 N N . LYS B 1 106 ? -0.645 8.203 22.391 1 96.94 106 LYS B N 1
ATOM 1892 C CA . LYS B 1 106 ? 0.332 8.352 21.312 1 96.94 106 LYS B CA 1
ATOM 1893 C C . LYS B 1 106 ? -0.194 7.773 20 1 96.94 106 LYS B C 1
ATOM 1895 O O . LYS B 1 106 ? 0.513 7.766 18.984 1 96.94 106 LYS B O 1
ATOM 1900 N N . ILE B 1 107 ? -1.417 7.312 20.016 1 98.56 107 ILE B N 1
ATOM 1901 C CA . ILE B 1 107 ? -1.96 6.684 18.812 1 98.56 107 ILE B CA 1
ATOM 1902 C C . ILE B 1 107 ? -2.979 7.613 18.156 1 98.56 107 ILE B C 1
ATOM 1904 O O . ILE B 1 107 ? -3.941 8.039 18.797 1 98.56 107 ILE B O 1
ATOM 1908 N N . ILE B 1 108 ? -2.793 7.941 16.891 1 98.69 108 ILE B N 1
ATOM 1909 C CA . ILE B 1 108 ? -3.74 8.711 16.094 1 98.69 108 ILE B CA 1
ATOM 1910 C C . ILE B 1 108 ? -4.449 7.781 15.109 1 98.69 108 ILE B C 1
ATOM 1912 O O . ILE B 1 108 ? -3.801 6.996 14.414 1 98.69 108 ILE B O 1
ATOM 1916 N N . GLU B 1 109 ? -5.746 7.879 15.062 1 98.88 109 GLU B N 1
ATOM 1917 C CA . GLU B 1 109 ? -6.535 7.098 14.109 1 98.88 109 GLU B CA 1
ATOM 1918 C C . GLU B 1 109 ? -7.223 8 13.094 1 98.88 109 GLU B C 1
ATOM 1920 O O . GLU B 1 109 ? -7.816 9.016 13.461 1 98.88 109 GLU B O 1
ATOM 1925 N N . ASN B 1 110 ? -7.102 7.688 11.883 1 98.94 110 ASN B N 1
ATOM 1926 C CA . ASN B 1 110 ? -7.77 8.352 10.766 1 98.94 110 ASN B CA 1
ATOM 1927 C C . ASN B 1 110 ? -8.477 7.352 9.859 1 98.94 110 ASN B C 1
ATOM 1929 O O . ASN B 1 110 ? -8.219 6.148 9.938 1 98.94 110 ASN B O 1
ATOM 1933 N N . ARG B 1 111 ? -9.367 7.809 9.039 1 98.94 111 ARG B N 1
ATOM 1934 C CA . ARG B 1 111 ? -9.992 7.023 7.977 1 98.94 111 ARG B CA 1
ATOM 1935 C C . ARG B 1 111 ? -9.977 7.781 6.652 1 98.94 111 ARG B C 1
ATOM 1937 O O . ARG B 1 111 ? -9.859 9.008 6.637 1 98.94 111 ARG B O 1
ATOM 1944 N N . ALA B 1 112 ? -10.039 7.086 5.586 1 98.94 112 ALA B N 1
ATOM 1945 C CA . ALA B 1 112 ? -10.062 7.691 4.258 1 98.94 112 ALA B CA 1
ATOM 1946 C C . ALA B 1 112 ? -10.836 6.816 3.271 1 98.94 112 ALA B C 1
ATOM 1948 O O . ALA B 1 112 ? -11.047 5.629 3.523 1 98.94 112 ALA B O 1
ATOM 1949 N N . GLU B 1 113 ? -11.258 7.402 2.205 1 98.94 113 GLU B N 1
ATOM 1950 C CA . GLU B 1 113 ? -11.953 6.699 1.126 1 98.94 113 GLU B CA 1
ATOM 1951 C C . GLU B 1 113 ? -11.57 7.277 -0.236 1 98.94 113 GLU B C 1
ATOM 1953 O O . GLU B 1 113 ? -11.141 8.43 -0.331 1 98.94 113 GLU B O 1
ATOM 1958 N N . ILE B 1 114 ? -11.711 6.477 -1.238 1 98.94 114 ILE B N 1
ATOM 1959 C CA . ILE B 1 114 ? -11.523 6.867 -2.631 1 98.94 114 ILE B CA 1
ATOM 1960 C C . ILE B 1 114 ? -12.789 6.551 -3.43 1 98.94 114 ILE B C 1
ATOM 1962 O O . ILE B 1 114 ? -13.297 5.43 -3.387 1 98.94 114 ILE B O 1
ATOM 1966 N N . GLU B 1 115 ? -13.258 7.52 -4.105 1 98.88 115 GLU B N 1
ATOM 1967 C CA . GLU B 1 115 ? -14.406 7.359 -5 1 98.88 115 GLU B CA 1
ATOM 1968 C C . GLU B 1 115 ? -13.984 7.488 -6.461 1 98.88 115 GLU B C 1
ATOM 1970 O O . GLU B 1 115 ? -13.109 8.297 -6.797 1 98.88 115 GLU B O 1
ATOM 1975 N N . ASN B 1 116 ? -14.734 6.707 -7.297 1 98.56 116 ASN B N 1
ATOM 1976 C CA . ASN B 1 116 ? -14.508 6.875 -8.727 1 98.56 116 ASN B CA 1
ATOM 1977 C C . ASN B 1 116 ? -15.383 7.98 -9.312 1 98.56 116 ASN B C 1
ATOM 1979 O O . ASN B 1 116 ? -16.078 8.688 -8.57 1 98.56 116 ASN B O 1
ATOM 1983 N N . GLU B 1 117 ? -15.336 8.109 -10.594 1 96.25 117 GLU B N 1
ATOM 1984 C CA . GLU B 1 117 ? -15.961 9.25 -11.266 1 96.25 117 GLU B CA 1
ATOM 1985 C C . GLU B 1 117 ? -17.484 9.18 -11.156 1 96.25 117 GLU B C 1
ATOM 1987 O O . GLU B 1 117 ? -18.156 10.211 -11.242 1 96.25 117 GLU B O 1
ATOM 1992 N N . ILE B 1 118 ? -17.969 7.996 -10.945 1 96.75 118 ILE B N 1
ATOM 1993 C CA . ILE B 1 118 ? -19.422 7.875 -10.922 1 96.75 118 ILE B CA 1
ATOM 1994 C C . ILE B 1 118 ? -19.906 7.816 -9.477 1 96.75 118 ILE B C 1
ATOM 1996 O O . ILE B 1 118 ? -21.047 7.418 -9.219 1 96.75 118 ILE B O 1
ATOM 2000 N N . GLY B 1 119 ? -19.094 8.047 -8.562 1 97.25 119 GLY B N 1
ATOM 2001 C CA . GLY B 1 119 ? -19.484 8.234 -7.176 1 97.25 119 GLY B CA 1
ATOM 2002 C C . GLY B 1 119 ? -19.5 6.949 -6.375 1 97.25 119 GLY B C 1
ATOM 2003 O O . GLY B 1 119 ? -20.047 6.898 -5.273 1 97.25 119 GLY B O 1
ATOM 2004 N N . LYS B 1 120 ? -18.891 5.895 -6.938 1 98.5 120 LYS B N 1
ATOM 2005 C CA . LYS B 1 120 ? -18.781 4.641 -6.199 1 98.5 120 LYS B CA 1
ATOM 2006 C C . LYS B 1 120 ? -17.469 4.582 -5.418 1 98.5 120 LYS B C 1
ATOM 2008 O O . LYS B 1 120 ? -16.422 4.961 -5.934 1 98.5 120 LYS B O 1
ATOM 2013 N N . ILE B 1 121 ? -17.594 4.09 -4.168 1 98.88 121 ILE B N 1
ATOM 2014 C CA . ILE B 1 121 ? -16.375 3.908 -3.369 1 98.88 121 ILE B CA 1
ATOM 2015 C C . ILE B 1 121 ? -15.586 2.719 -3.902 1 98.88 121 ILE B C 1
ATOM 2017 O O . ILE B 1 121 ? -16.109 1.604 -3.988 1 98.88 121 ILE B O 1
ATOM 2021 N N . VAL B 1 122 ? -14.328 2.959 -4.234 1 98.88 122 VAL B N 1
ATOM 2022 C CA . VAL B 1 122 ? -13.523 1.861 -4.75 1 98.88 122 VAL B CA 1
ATOM 2023 C C . VAL B 1 122 ? -12.695 1.249 -3.619 1 98.88 122 VAL B C 1
ATOM 2025 O O . VAL B 1 122 ? -12.281 0.092 -3.703 1 98.88 122 VAL B O 1
ATOM 2028 N N . ALA B 1 123 ? -12.406 2.047 -2.559 1 98.94 123 ALA B N 1
ATOM 2029 C CA . ALA B 1 123 ? -11.648 1.532 -1.422 1 98.94 123 ALA B CA 1
ATOM 2030 C C . ALA B 1 123 ? -11.836 2.414 -0.19 1 98.94 123 ALA B C 1
ATOM 2032 O O . ALA B 1 123 ? -12.117 3.609 -0.312 1 98.94 123 ALA B O 1
ATOM 2033 N N . ARG B 1 124 ? -11.656 1.785 0.99 1 98.94 124 ARG B N 1
ATOM 2034 C CA . ARG B 1 124 ? -11.664 2.443 2.293 1 98.94 124 ARG B CA 1
ATOM 2035 C C . ARG B 1 124 ? -10.469 2.006 3.131 1 98.94 124 ARG B C 1
ATOM 2037 O O . ARG B 1 124 ? -10.062 0.843 3.086 1 98.94 124 ARG B O 1
ATOM 2044 N N . GLY B 1 125 ? -10.016 2.93 3.887 1 98.94 125 GLY B N 1
ATOM 2045 C CA . GLY B 1 125 ? -8.875 2.613 4.73 1 98.94 125 GLY B CA 1
ATOM 2046 C C . GLY B 1 125 ? -8.992 3.186 6.129 1 98.94 125 GLY B C 1
ATOM 2047 O O . GLY B 1 125 ? -9.617 4.227 6.328 1 98.94 125 GLY B O 1
ATOM 2048 N N . LYS B 1 126 ? -8.461 2.502 7.051 1 98.94 126 LYS B N 1
ATOM 2049 C CA . LYS B 1 126 ? -8.195 2.959 8.414 1 98.94 126 LYS B CA 1
ATOM 2050 C C . LYS B 1 126 ? -6.699 2.898 8.727 1 98.94 126 LYS B C 1
ATOM 2052 O O . LYS B 1 126 ? -6.027 1.924 8.383 1 98.94 126 LYS B O 1
ATOM 2057 N N . GLY B 1 127 ? -6.238 3.916 9.32 1 98.94 127 GLY B N 1
ATOM 2058 C CA . GLY B 1 127 ? -4.84 3.963 9.711 1 98.94 127 GLY B CA 1
ATOM 2059 C C . GLY B 1 127 ? -4.648 4.254 11.188 1 98.94 127 GLY B C 1
ATOM 2060 O O . GLY B 1 127 ? -5.383 5.055 11.773 1 98.94 127 GLY B O 1
ATOM 2061 N N . LYS B 1 128 ? -3.73 3.582 11.805 1 98.94 128 LYS B N 1
ATOM 2062 C CA . LYS B 1 128 ? -3.199 3.889 13.133 1 98.94 128 LYS B CA 1
ATOM 2063 C C . LYS B 1 128 ? -1.753 4.371 13.047 1 98.94 128 LYS B C 1
ATOM 2065 O O . LYS B 1 128 ? -0.899 3.693 12.469 1 98.94 128 LYS B O 1
ATOM 2070 N N . TYR B 1 129 ? -1.537 5.422 13.609 1 98.81 129 TYR B N 1
ATOM 2071 C CA . TYR B 1 129 ? -0.239 6.086 13.547 1 98.81 129 TYR B CA 1
ATOM 2072 C C . TYR B 1 129 ? 0.32 6.324 14.945 1 98.81 129 TYR B C 1
ATOM 2074 O O . TYR B 1 129 ? -0.429 6.629 15.875 1 98.81 129 TYR B O 1
ATOM 2082 N N . ILE B 1 130 ? 1.611 6.203 15.031 1 98.25 130 ILE B N 1
ATOM 2083 C CA . ILE B 1 130 ? 2.275 6.305 16.328 1 98.25 130 ILE B CA 1
ATOM 2084 C C . ILE B 1 130 ? 3.066 7.609 16.391 1 98.25 130 ILE B C 1
ATOM 2086 O O . ILE B 1 130 ? 3.953 7.852 15.578 1 98.25 130 ILE B O 1
ATOM 2090 N N . GLU B 1 131 ? 2.73 8.391 17.359 1 96.81 131 GLU B N 1
ATOM 2091 C CA . GLU B 1 131 ? 3.412 9.672 17.531 1 96.81 131 GLU B CA 1
ATOM 2092 C C . GLU B 1 131 ? 4.832 9.477 18.047 1 96.81 131 GLU B C 1
ATOM 2094 O O . GLU B 1 131 ? 5.059 8.656 18.953 1 96.81 131 GLU B O 1
ATOM 2099 N N . ALA B 1 132 ? 5.781 10.234 17.484 1 87.88 132 ALA B N 1
ATOM 2100 C CA . ALA B 1 132 ? 7.18 10.164 17.891 1 87.88 132 ALA B CA 1
ATOM 2101 C C . ALA B 1 132 ? 7.348 10.617 19.344 1 87.88 132 ALA B C 1
ATOM 2103 O O . ALA B 1 132 ? 6.617 11.484 19.812 1 87.88 132 ALA B O 1
ATOM 2104 N N . GLU B 1 133 ? 8 9.781 20.094 1 74.06 133 GLU B N 1
ATOM 2105 C CA . GLU B 1 133 ? 8.273 10.164 21.484 1 74.06 133 GLU B CA 1
ATOM 2106 C C . GLU B 1 133 ? 9.031 11.484 21.547 1 74.06 133 GLU B C 1
ATOM 2108 O O . GLU B 1 133 ? 9.852 11.781 20.672 1 74.06 133 GLU B O 1
ATOM 2113 N N . ASP B 1 134 ? 8.539 12.578 22.234 1 55.47 134 ASP B N 1
ATOM 2114 C CA . ASP B 1 134 ? 9.312 13.758 22.594 1 55.47 134 ASP B CA 1
ATOM 2115 C C . ASP B 1 134 ? 10.68 13.367 23.156 1 55.47 134 ASP B C 1
ATOM 2117 O O . ASP B 1 134 ? 10.82 12.305 23.781 1 55.47 134 ASP B O 1
#

Solvent-accessible surface area (backbone atoms only — not comparable to full-atom values): 13818 Å² total; per-residue (Å²): 129,80,78,69,72,74,77,65,43,16,16,58,44,18,84,74,21,86,84,28,68,42,50,60,76,44,75,40,81,90,76,47,30,25,37,36,64,48,64,46,56,61,65,45,11,36,58,91,65,21,45,18,67,26,54,53,46,28,52,43,49,49,44,38,49,50,48,35,50,75,71,68,46,60,62,44,72,35,34,40,40,37,39,45,72,40,88,44,50,37,68,38,57,32,41,39,39,21,37,70,70,49,70,57,90,54,37,38,34,28,34,27,39,34,25,40,81,86,69,46,64,23,31,40,35,38,39,37,26,38,46,63,82,129,128,80,76,70,70,75,76,64,44,16,16,57,42,19,82,74,22,86,86,26,70,43,51,59,76,46,74,42,80,91,76,47,30,25,36,37,63,48,61,47,56,60,66,46,11,36,58,91,64,21,46,18,67,25,54,54,46,28,54,44,49,48,45,38,48,49,49,35,50,77,71,69,47,62,61,45,73,35,33,40,40,36,37,44,72,41,88,44,50,35,70,37,56,32,41,39,40,22,37,68,70,49,72,58,92,53,36,38,35,29,33,26,40,34,24,40,80,85,70,46,62,24,33,41,32,39,38,37,26,39,46,62,81,130

Radius of gyration: 18.07 Å; Cα contacts (8 Å, |Δi|>4): 682; chains: 2; bounding box: 45×56×59 Å